Protein AF-A0A167L1F7-F1 (afdb_monomer)

Radius of gyration: 26.05 Å; Cα contacts (8 Å, |Δi|>4): 240; chains: 1; bounding box: 57×52×79 Å

Nearest PDB structures (foldseek):
  1qgk-assembly1_A  TM=3.448E-01  e=6.359E-01  Homo sapiens
  6y4k-assembly1_B  TM=2.747E-01  e=1.560E+00  Homo sapiens
  3edu-assembly1_A  TM=1.801E-01  e=8.257E+00  Homo sapiens

Sequence (314 aa):
MSACDAFVKSFYKQCCNHSENAQEDKSKHIATHHLVEVFENRIKPKFLQETHHLLNPRAKGRYADPEKDSEVSINQAWKNDEDGYNSVDIIEWAVDSGTESSVKEIFSKVIPVILLIADDYDVLFKCLKYLSDDRDLGLLEVTYPCLIDLIVKTKKPESKERIILLEKVLTHGVLLGNRHAGHKPAFLLVLLQPVSTLYKKIGLVGTRYLKEVLSIICHGLSVLPHANGDNNHCVPKLIIWCSIPKYNGMILRALAEAWLVYKDLQGEETKAICNLLQKDYQILDAICHDLLKMPFYNLTTAYINWYLPVIYKQ

InterPro domains:
  IPR018870 Tti2 family [PF10521] (26-127)
  IPR018870 Tti2 family [PTHR32226] (139-288)

Organism: Phycomyces blakesleeanus (strain ATCC 8743b / DSM 1359 / FGSC 10004 / NBRC 33097 / NRRL 1555) (NCBI:txid763407)

Foldseek 3Di:
DALLVQVLVVVCVVPPPDDPPPPDDSLLVCLEPPLVVCLVPPQVVLVVVCPDCVNVPVSPDPDDDPVVVVVSLVPRQQPDQDRSHGVVSSVVSSVVSHDPVSCVVCVVVCVVVVVVVLVVVVVVLVVLLPPADPVCLVVLLVPLVVQLVCLVVVDDQPDPVSLVSLVCCLVSRQLSSCVPRVVPLSSLLSSLQCVLVSCVRNPPVCVVCCVSNLVSLLVNLQPNLPPPDPSLPRRLVPLVPPLDLVCLLSNLVSLVNNLVSLVVDDDPVSVVSNVSSVVSNVVSCVSCVVVCPDPVCVVVCVVCVVCVVVVPPD

Structure (mmCIF, N/CA/C/O backbone):
data_AF-A0A167L1F7-F1
#
_entry.id   AF-A0A167L1F7-F1
#
loop_
_atom_site.group_PDB
_atom_site.id
_atom_site.type_symbol
_atom_site.label_atom_id
_atom_site.label_alt_id
_atom_site.label_comp_id
_atom_site.label_asym_id
_atom_site.label_entity_id
_atom_site.label_seq_id
_atom_site.pdbx_PDB_ins_code
_atom_site.Cartn_x
_atom_site.Cartn_y
_atom_site.Cartn_z
_atom_site.occupancy
_atom_site.B_iso_or_equiv
_atom_site.auth_seq_id
_atom_site.auth_comp_id
_atom_site.auth_asym_id
_atom_site.auth_atom_id
_atom_site.pdbx_PDB_model_num
ATOM 1 N N . MET A 1 1 ? 3.679 -10.785 29.330 1.00 64.19 1 MET A N 1
ATOM 2 C CA . MET A 1 1 ? 2.205 -10.716 29.379 1.00 64.19 1 MET A CA 1
ATOM 3 C C . MET A 1 1 ? 1.801 -9.931 28.151 1.00 64.19 1 MET A C 1
ATOM 5 O O . MET A 1 1 ? 2.399 -8.880 27.952 1.00 64.19 1 MET A O 1
ATOM 9 N N . SER A 1 2 ? 0.958 -10.481 27.277 1.00 89.50 2 SER A N 1
ATOM 10 C CA . SER A 1 2 ? 0.544 -9.754 26.068 1.00 89.50 2 SER A CA 1
ATOM 11 C C . SER A 1 2 ? -0.329 -8.548 26.452 1.00 89.50 2 SER A C 1
ATOM 13 O O . SER A 1 2 ? -0.928 -8.558 27.531 1.00 89.50 2 SER A O 1
ATOM 15 N N . ALA A 1 3 ? -0.403 -7.517 25.603 1.00 88.81 3 ALA A N 1
ATOM 16 C CA . ALA A 1 3 ? -1.312 -6.382 25.814 1.00 88.81 3 ALA A CA 1
ATOM 17 C C . ALA A 1 3 ? -2.769 -6.866 25.977 1.00 88.81 3 ALA A C 1
ATOM 19 O O . ALA A 1 3 ? -3.487 -6.444 26.886 1.00 88.81 3 ALA A O 1
ATOM 20 N N . CYS A 1 4 ? -3.157 -7.876 25.192 1.00 91.44 4 CYS A N 1
ATOM 21 C CA . CYS A 1 4 ? -4.454 -8.544 25.281 1.00 91.44 4 CYS A CA 1
ATOM 22 C C . CYS A 1 4 ? -4.705 -9.171 26.665 1.00 91.44 4 CYS A C 1
ATOM 24 O O . CYS A 1 4 ? -5.787 -9.006 27.226 1.00 91.44 4 CYS A O 1
ATOM 26 N N . ASP A 1 5 ? -3.708 -9.831 27.270 1.00 93.44 5 ASP A N 1
ATOM 27 C CA . ASP A 1 5 ? -3.846 -10.416 28.615 1.00 93.44 5 ASP A CA 1
ATOM 28 C C . ASP A 1 5 ? -4.088 -9.347 29.690 1.00 93.44 5 ASP A C 1
ATOM 30 O O . ASP A 1 5 ? -4.827 -9.585 30.651 1.00 93.44 5 ASP A O 1
ATOM 34 N N . ALA A 1 6 ? -3.435 -8.185 29.560 1.00 94.38 6 ALA A N 1
ATOM 35 C CA . ALA A 1 6 ? -3.602 -7.063 30.480 1.00 94.38 6 ALA A CA 1
ATOM 36 C C . ALA A 1 6 ? -5.033 -6.513 30.404 1.00 94.38 6 ALA A C 1
ATOM 38 O O . ALA A 1 6 ? -5.700 -6.382 31.438 1.00 94.38 6 ALA A O 1
ATOM 39 N N . PHE A 1 7 ? -5.533 -6.302 29.182 1.00 95.56 7 PHE A N 1
ATOM 40 C CA . PHE A 1 7 ? -6.909 -5.887 28.929 1.00 95.56 7 PHE A CA 1
ATOM 41 C C . PHE A 1 7 ? -7.925 -6.890 29.491 1.00 95.56 7 PHE A C 1
ATOM 43 O O . PHE A 1 7 ? -8.770 -6.511 30.305 1.00 95.56 7 PHE A O 1
ATOM 50 N N . VAL A 1 8 ? -7.819 -8.173 29.119 1.00 95.56 8 VAL A N 1
ATOM 51 C CA . VAL A 1 8 ? -8.757 -9.231 29.536 1.00 95.56 8 VAL A CA 1
ATOM 52 C C . VAL A 1 8 ? -8.842 -9.312 31.059 1.00 95.56 8 VAL A C 1
ATOM 54 O O . VAL A 1 8 ? -9.938 -9.353 31.615 1.00 95.56 8 VAL A O 1
ATOM 57 N N . LYS A 1 9 ? -7.702 -9.274 31.764 1.00 93.69 9 LYS A N 1
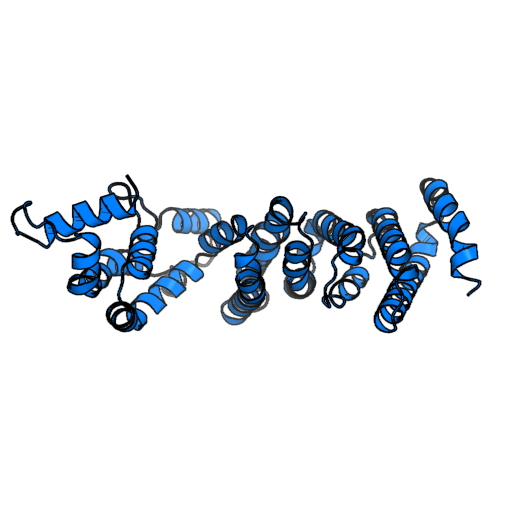ATOM 58 C CA . LYS A 1 9 ? -7.678 -9.291 33.237 1.00 93.69 9 LYS A CA 1
ATOM 59 C C . LYS A 1 9 ? -8.346 -8.059 33.845 1.00 93.69 9 LYS A C 1
ATOM 61 O O . LYS A 1 9 ? -9.103 -8.202 34.806 1.00 93.69 9 LYS A O 1
ATOM 66 N N . SER A 1 10 ? -8.057 -6.873 33.307 1.00 94.44 10 SER A N 1
ATOM 67 C CA . SER A 1 10 ? -8.604 -5.606 33.801 1.00 94.44 10 SER A CA 1
ATOM 68 C C . SER A 1 10 ? -10.119 -5.531 33.597 1.00 94.44 10 SER A C 1
ATOM 70 O O . SER A 1 10 ? -10.857 -5.267 34.546 1.00 94.44 10 SER A O 1
ATOM 72 N N . PHE A 1 11 ? -10.596 -5.850 32.391 1.00 94.94 11 PHE A N 1
ATOM 73 C CA . PHE A 1 11 ? -12.015 -5.803 32.044 1.00 94.94 11 PHE A CA 1
ATOM 74 C C . PHE A 1 11 ? -12.826 -6.870 32.789 1.00 94.94 11 PHE A C 1
ATOM 76 O O . PHE A 1 11 ? -13.872 -6.560 33.357 1.00 94.94 11 PHE A O 1
ATOM 83 N N . TYR A 1 12 ? -12.315 -8.106 32.881 1.00 94.19 12 TYR A N 1
ATOM 84 C CA . TYR A 1 12 ? -12.992 -9.180 33.618 1.00 94.19 12 TYR A CA 1
ATOM 85 C C . TYR A 1 12 ? -13.253 -8.789 35.077 1.00 94.19 12 TYR A C 1
ATOM 87 O O . TYR A 1 12 ? -14.352 -8.991 35.583 1.00 94.19 12 TYR A O 1
ATOM 95 N N . LYS A 1 13 ? -12.265 -8.172 35.742 1.00 93.06 13 LYS A N 1
ATOM 96 C CA . LYS A 1 13 ? -12.386 -7.715 37.136 1.00 93.06 13 LYS A CA 1
ATOM 97 C C . LYS A 1 13 ? -13.463 -6.638 37.323 1.00 93.06 13 LYS A C 1
ATOM 99 O O . LYS A 1 13 ? -13.996 -6.509 38.419 1.00 93.06 13 LYS A O 1
ATOM 104 N N . GLN A 1 14 ? -13.753 -5.850 36.287 1.00 93.12 14 GLN A N 1
ATOM 105 C CA . GLN A 1 14 ? -14.744 -4.772 36.338 1.00 93.12 14 GLN A CA 1
ATOM 106 C C . GLN A 1 14 ? -16.167 -5.276 36.077 1.00 93.12 14 GLN A C 1
ATOM 108 O O . GLN A 1 14 ? -17.096 -4.825 36.741 1.00 93.12 14 GLN A O 1
ATOM 113 N N . CYS A 1 15 ? -16.339 -6.203 35.131 1.00 91.81 15 CYS A N 1
ATOM 114 C CA . CYS A 1 15 ? -17.665 -6.633 34.678 1.00 91.81 15 CYS A CA 1
ATOM 115 C C . CYS A 1 15 ? -18.170 -7.907 35.373 1.00 91.81 15 CYS A C 1
ATOM 117 O O . CYS A 1 15 ? -19.376 -8.087 35.521 1.00 91.81 15 CYS A O 1
ATOM 119 N N . CYS A 1 16 ? -17.272 -8.793 35.816 1.00 90.81 16 CYS A N 1
ATOM 120 C CA . CYS A 1 16 ? -17.628 -10.086 36.394 1.00 90.81 16 CYS A CA 1
ATOM 121 C C . CYS A 1 16 ? -17.277 -10.131 37.888 1.00 90.81 16 CYS A C 1
ATOM 123 O O . CYS A 1 16 ? -16.128 -10.350 38.262 1.00 90.81 16 CYS A O 1
ATOM 125 N N . ASN A 1 17 ? -18.285 -10.016 38.760 1.00 83.31 17 ASN A N 1
ATOM 126 C CA . ASN A 1 17 ? -18.132 -10.171 40.219 1.00 83.31 17 ASN A CA 1
ATOM 127 C C . ASN A 1 17 ? -17.949 -11.638 40.672 1.00 83.31 17 ASN A C 1
ATOM 129 O O . ASN A 1 17 ? -18.027 -11.940 41.864 1.00 83.31 17 ASN A O 1
ATOM 133 N N . HIS A 1 18 ? -17.777 -12.576 39.739 1.00 72.69 18 HIS A N 1
ATOM 134 C CA . HIS A 1 18 ? -17.678 -13.997 40.054 1.00 72.69 18 HIS A CA 1
ATOM 135 C C . HIS A 1 18 ? -16.333 -14.335 40.708 1.00 72.69 18 HIS A C 1
ATOM 137 O O . HIS A 1 18 ? -15.298 -13.768 40.356 1.00 72.69 18 HIS A O 1
ATOM 143 N N . SER A 1 19 ? -16.363 -15.255 41.683 1.00 59.81 19 SER A N 1
ATOM 144 C CA . SER A 1 19 ? -15.172 -15.660 42.434 1.00 59.81 19 SER A CA 1
ATOM 145 C C . SER A 1 19 ? -14.093 -16.178 41.480 1.00 59.81 19 SER A C 1
ATOM 147 O O . SER A 1 19 ? -14.395 -16.826 40.478 1.00 59.81 19 SER A O 1
ATOM 149 N N . GLU A 1 20 ? -12.826 -15.893 41.786 1.00 64.44 20 GLU A N 1
ATOM 150 C CA . GLU A 1 20 ? -11.656 -16.175 40.935 1.00 64.44 20 GLU A CA 1
ATOM 151 C C . GLU A 1 20 ? -11.461 -17.663 40.557 1.00 64.44 20 GLU A C 1
ATOM 153 O O . GLU A 1 20 ? -10.543 -17.986 39.809 1.00 64.44 20 GLU A O 1
ATOM 158 N N . ASN A 1 21 ? -12.336 -18.558 41.027 1.00 61.16 21 ASN A N 1
ATOM 159 C CA . ASN A 1 21 ? -12.276 -20.007 40.851 1.00 61.16 21 ASN A CA 1
ATOM 160 C C . ASN A 1 21 ? -12.957 -20.542 39.581 1.00 61.16 21 ASN A C 1
ATOM 162 O O . ASN A 1 21 ? -12.986 -21.758 39.389 1.00 61.16 21 ASN A O 1
ATOM 166 N N . ALA A 1 22 ? -13.509 -19.695 38.709 1.00 59.78 22 ALA A N 1
ATOM 167 C CA . ALA A 1 22 ? -13.992 -20.175 37.418 1.00 59.78 22 ALA A CA 1
ATOM 168 C C . ALA A 1 22 ? -12.793 -20.567 36.537 1.00 59.78 22 ALA A C 1
ATOM 170 O O . ALA A 1 22 ? -12.044 -19.714 36.068 1.00 59.78 22 ALA A O 1
ATOM 171 N N . GLN A 1 23 ? -12.636 -21.870 36.295 1.00 66.75 23 GLN A N 1
ATOM 172 C CA . GLN A 1 23 ? -11.652 -22.467 35.378 1.00 66.75 23 GLN A CA 1
ATOM 173 C C . GLN A 1 23 ? -11.937 -22.141 33.894 1.00 66.75 23 GLN A C 1
ATOM 175 O O . GLN A 1 23 ? -11.308 -22.686 32.990 1.00 66.75 23 GLN A O 1
ATOM 180 N N . GLU A 1 24 ? -12.910 -21.270 33.639 1.00 76.44 24 GLU A N 1
ATOM 181 C CA . GLU A 1 24 ? -13.324 -20.859 32.311 1.00 76.44 24 GLU A CA 1
ATOM 182 C C . GLU A 1 24 ? -12.342 -19.831 31.734 1.00 76.44 24 GLU A C 1
ATOM 184 O O . GLU A 1 24 ? -11.808 -18.969 32.438 1.00 76.44 24 GLU A O 1
ATOM 189 N N . ASP A 1 25 ? -12.082 -19.939 30.434 1.00 92.12 25 ASP A N 1
ATOM 190 C CA . ASP A 1 25 ? -11.220 -19.007 29.717 1.00 92.12 25 ASP A CA 1
ATOM 191 C C . ASP A 1 25 ? -11.855 -17.607 29.718 1.00 92.12 25 ASP A C 1
ATOM 193 O O . ASP A 1 25 ? -12.816 -17.332 28.993 1.00 92.12 25 ASP A O 1
ATOM 197 N N . LYS A 1 26 ? -11.298 -16.715 30.548 1.00 93.62 26 LYS A N 1
ATOM 198 C CA . LYS A 1 26 ? -11.747 -15.325 30.709 1.00 93.62 26 LYS A CA 1
ATOM 199 C C . LYS A 1 26 ? -11.830 -14.592 29.372 1.00 93.62 26 LYS A C 1
ATOM 201 O O . LYS A 1 26 ? -12.760 -13.816 29.175 1.00 93.62 26 LYS A O 1
ATOM 206 N N . SER A 1 27 ? -10.892 -14.847 28.457 1.00 94.38 27 SER A N 1
ATOM 207 C CA . SER A 1 27 ? -10.881 -14.222 27.132 1.00 94.38 27 SER A CA 1
ATOM 208 C C . SER A 1 27 ? -12.134 -14.615 26.353 1.00 94.38 27 SER A C 1
ATOM 210 O O . SER A 1 27 ? -12.906 -13.762 25.910 1.00 94.38 27 SER A O 1
ATOM 212 N N . LYS A 1 28 ? -12.400 -15.922 26.285 1.00 93.50 28 LYS A N 1
ATOM 213 C CA . LYS A 1 28 ? -13.557 -16.479 25.582 1.00 93.50 28 LYS A CA 1
ATOM 214 C C . LYS A 1 28 ? -14.885 -16.026 26.191 1.00 93.50 28 LYS A C 1
ATOM 216 O O . LYS A 1 28 ? -15.823 -15.727 25.452 1.00 93.50 28 LYS A O 1
ATOM 221 N N . HIS A 1 29 ? -14.958 -15.932 27.520 1.00 93.56 29 HIS A N 1
ATOM 222 C CA . HIS A 1 29 ? -16.135 -15.421 28.220 1.00 93.56 29 HIS A CA 1
ATOM 223 C C . HIS A 1 29 ? -16.451 -13.973 27.813 1.00 93.56 29 HIS A C 1
ATOM 225 O O . HIS A 1 29 ? -17.568 -13.688 27.376 1.00 93.56 29 HIS A O 1
ATOM 231 N N . ILE A 1 30 ? -15.464 -13.068 27.875 1.00 94.88 30 ILE A N 1
ATOM 232 C CA . ILE A 1 30 ? -15.656 -11.661 27.480 1.00 94.88 30 ILE A CA 1
ATOM 233 C C . ILE A 1 30 ? -16.022 -11.572 25.993 1.00 94.88 30 ILE A C 1
ATOM 235 O O . ILE A 1 30 ? -16.966 -10.866 25.640 1.00 94.88 30 ILE A O 1
ATOM 239 N N . ALA A 1 31 ? -15.332 -12.315 25.123 1.00 94.31 31 ALA A N 1
ATOM 240 C CA . ALA A 1 31 ? -15.586 -12.298 23.683 1.00 94.31 31 ALA A CA 1
ATOM 241 C C . ALA A 1 31 ? -16.993 -12.801 23.308 1.00 94.31 31 ALA A C 1
ATOM 243 O O . ALA A 1 31 ? -17.563 -12.367 22.307 1.00 94.31 31 ALA A O 1
ATOM 244 N N . THR A 1 32 ? -17.575 -13.687 24.121 1.00 93.06 32 THR A N 1
ATOM 245 C CA . THR A 1 32 ? -18.913 -14.241 23.877 1.00 93.06 32 THR A CA 1
ATOM 246 C C . THR A 1 32 ? -20.015 -13.359 24.462 1.00 93.06 32 THR A C 1
ATOM 248 O O . THR A 1 32 ? -21.024 -13.131 23.800 1.00 93.06 32 THR A O 1
ATOM 251 N N . HIS A 1 33 ? -19.833 -12.851 25.685 1.00 94.19 33 HIS A N 1
ATOM 252 C CA . HIS A 1 33 ? -20.915 -12.216 26.449 1.00 94.19 33 HIS A CA 1
ATOM 253 C C . HIS A 1 33 ? -20.805 -10.696 26.576 1.00 94.19 33 HIS A C 1
ATOM 255 O O . HIS A 1 33 ? -21.817 -10.034 26.783 1.00 94.19 33 HIS A O 1
ATOM 261 N N . HIS A 1 34 ? -19.606 -10.131 26.427 1.00 95.31 34 HIS A N 1
ATOM 262 C CA . HIS A 1 34 ? -19.344 -8.717 26.709 1.00 95.31 34 HIS A CA 1
ATOM 263 C C . HIS A 1 34 ? -18.764 -7.947 25.521 1.00 95.31 34 HIS A C 1
ATOM 265 O O . HIS A 1 34 ? -18.445 -6.770 25.654 1.00 95.31 34 HIS A O 1
ATOM 271 N N . LEU A 1 35 ? -18.643 -8.559 24.341 1.00 94.25 35 LEU A N 1
ATOM 272 C CA . LEU A 1 35 ? -17.980 -7.927 23.199 1.00 94.25 35 LEU A CA 1
ATOM 273 C C . LEU A 1 35 ? -18.634 -6.600 22.783 1.00 94.25 35 LEU A C 1
ATOM 275 O O . LEU A 1 35 ? -17.946 -5.610 22.541 1.00 94.25 35 LEU A O 1
ATOM 279 N N . VAL A 1 36 ? -19.968 -6.547 22.765 1.00 93.50 36 VAL A N 1
ATOM 280 C CA . VAL A 1 36 ? -20.716 -5.314 22.467 1.00 93.50 36 VAL A CA 1
ATOM 281 C C . VAL A 1 36 ? -20.436 -4.232 23.515 1.00 93.50 36 VAL A C 1
ATOM 283 O O . VAL A 1 36 ? -20.238 -3.070 23.162 1.00 93.50 36 VAL A O 1
ATOM 286 N N . GLU A 1 37 ? -20.376 -4.612 24.792 1.00 95.31 37 GLU A N 1
ATOM 287 C CA . GLU A 1 37 ? -20.095 -3.709 25.910 1.00 95.31 37 GLU A CA 1
ATOM 288 C C . GLU A 1 37 ? -18.667 -3.153 25.837 1.00 95.31 37 GLU A C 1
ATOM 290 O O . GLU A 1 37 ? -18.467 -1.949 25.992 1.00 95.31 37 GLU A O 1
ATOM 295 N N . VAL A 1 38 ? -17.681 -4.000 25.519 1.00 95.00 38 VAL A N 1
ATOM 296 C CA . VAL A 1 38 ? -16.293 -3.583 25.272 1.00 95.00 38 VAL A CA 1
ATOM 297 C C . VAL A 1 38 ? -16.249 -2.510 24.183 1.00 95.00 38 VAL A C 1
ATOM 299 O O . VAL A 1 38 ? -15.631 -1.457 24.367 1.00 95.00 38 VAL A O 1
ATOM 302 N N . PHE A 1 39 ? -16.947 -2.728 23.065 1.00 92.56 39 PHE A N 1
ATOM 303 C CA . PHE A 1 39 ? -16.964 -1.765 21.967 1.00 92.56 39 PHE A CA 1
ATOM 304 C C . PHE A 1 39 ? -17.648 -0.448 22.334 1.00 92.56 39 PHE A C 1
ATOM 306 O O . PHE A 1 39 ? -17.094 0.616 22.065 1.00 92.56 39 PHE A O 1
ATOM 313 N N . GLU A 1 40 ? -18.829 -0.493 22.947 1.00 92.38 40 GLU A N 1
ATOM 314 C CA . GLU A 1 40 ? -19.599 0.712 23.274 1.00 92.38 40 GLU A CA 1
ATOM 315 C C . GLU A 1 40 ? -18.979 1.523 24.418 1.00 92.38 40 GLU A C 1
ATOM 317 O O . GLU A 1 40 ? -18.985 2.752 24.356 1.00 92.38 40 GLU A O 1
ATOM 322 N N . ASN A 1 41 ? -18.400 0.860 25.424 1.00 94.06 41 ASN A N 1
ATOM 323 C CA . ASN A 1 41 ? -17.943 1.523 26.647 1.00 94.06 41 ASN A CA 1
ATOM 324 C C . ASN A 1 41 ? -16.437 1.808 26.673 1.00 94.06 41 ASN A C 1
ATOM 326 O O . ASN A 1 41 ? -16.009 2.690 27.416 1.00 94.06 41 ASN A O 1
ATOM 330 N N . ARG A 1 42 ? -15.615 1.077 25.905 1.00 93.12 42 ARG A N 1
ATOM 331 C CA . ARG A 1 42 ? -14.145 1.226 25.940 1.00 93.12 42 ARG A CA 1
ATOM 332 C C . ARG A 1 42 ? -13.589 1.784 24.638 1.00 93.12 42 ARG A C 1
ATOM 334 O O . ARG A 1 42 ? -12.823 2.740 24.673 1.00 93.12 42 ARG A O 1
ATOM 341 N N . ILE A 1 43 ? -13.998 1.223 23.501 1.00 91.81 43 ILE A N 1
ATOM 342 C CA . ILE A 1 43 ? -13.462 1.618 22.190 1.00 91.81 43 ILE A CA 1
ATOM 343 C C . ILE A 1 43 ? -14.142 2.903 21.714 1.00 91.81 43 ILE A C 1
ATOM 345 O O . ILE A 1 43 ? -13.504 3.945 21.582 1.00 91.81 43 ILE A O 1
ATOM 349 N N . LYS A 1 44 ? -15.458 2.866 21.501 1.00 89.19 44 LYS A N 1
ATOM 350 C CA . LYS A 1 44 ? -16.221 3.954 20.878 1.00 89.19 44 LYS A CA 1
ATOM 351 C C . LYS A 1 44 ? -16.005 5.331 21.528 1.00 89.19 44 LYS A C 1
ATOM 353 O O . LYS A 1 44 ? -15.838 6.283 20.767 1.00 89.19 44 LYS A O 1
ATOM 358 N N . PRO A 1 45 ? -15.943 5.494 22.865 1.00 91.94 45 PRO A N 1
ATOM 359 C CA . PRO A 1 45 ? -15.721 6.807 23.469 1.00 91.94 45 PRO A CA 1
ATOM 360 C C . PRO A 1 45 ? -14.365 7.414 23.091 1.00 91.94 45 PRO A C 1
ATOM 362 O O . PRO A 1 45 ? -14.308 8.608 22.806 1.00 91.94 45 PRO A O 1
ATOM 365 N N . LYS A 1 46 ? -13.304 6.598 23.001 1.00 90.81 46 LYS A N 1
ATOM 366 C CA . LYS A 1 46 ? -11.961 7.049 22.600 1.00 90.81 46 LYS A CA 1
ATOM 367 C C . LYS A 1 46 ? -1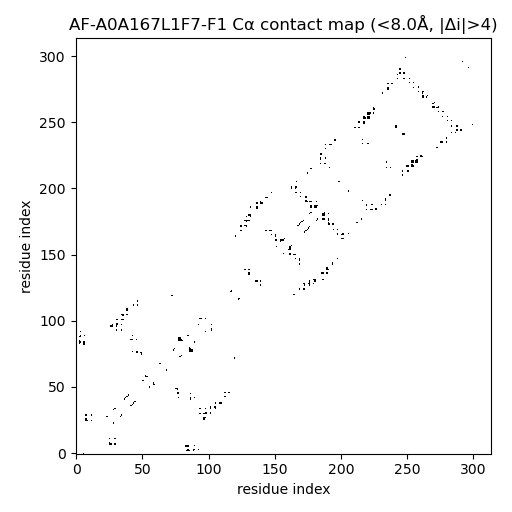1.923 7.520 21.143 1.00 90.81 46 LYS A C 1
ATOM 369 O O . LYS A 1 46 ? -11.223 8.472 20.831 1.00 90.81 46 LYS A O 1
ATOM 374 N N . PHE A 1 47 ? -12.720 6.911 20.263 1.00 86.00 47 PHE A N 1
ATOM 375 C CA . PHE A 1 47 ? -12.847 7.338 18.862 1.00 86.00 47 PHE A CA 1
ATOM 376 C C . PHE A 1 47 ? -13.803 8.530 18.675 1.00 86.00 47 PHE A C 1
ATOM 378 O O . PHE A 1 47 ? -13.600 9.341 17.778 1.00 86.00 47 PHE A O 1
ATOM 385 N N . LEU A 1 48 ? -14.834 8.670 19.518 1.00 83.06 48 LEU A N 1
ATOM 386 C CA . LEU A 1 48 ? -15.779 9.795 19.461 1.00 83.06 48 LEU A CA 1
ATOM 387 C C . LEU A 1 48 ? -15.205 11.097 20.026 1.00 83.06 48 LEU A C 1
ATOM 389 O O . LEU A 1 48 ? -15.537 12.167 19.521 1.00 83.06 48 LEU A O 1
ATOM 393 N N . GLN A 1 49 ? -14.363 11.019 21.061 1.00 79.44 49 GLN A N 1
ATOM 394 C CA . GLN A 1 49 ? -13.622 12.183 21.562 1.00 79.44 49 GLN A CA 1
ATOM 395 C C . GLN A 1 49 ? -12.737 12.780 20.459 1.00 79.44 49 GLN A C 1
ATOM 397 O O . GLN A 1 49 ? -12.630 13.998 20.328 1.00 79.44 49 GLN A O 1
ATOM 402 N N . GLU A 1 50 ? -12.222 11.913 19.591 1.00 69.56 50 GLU A N 1
ATOM 403 C CA . GLU A 1 50 ? -11.429 12.240 18.413 1.00 69.56 50 GLU A CA 1
ATOM 404 C C . GLU A 1 50 ? -12.304 12.512 17.184 1.00 69.56 50 GLU A C 1
ATOM 406 O O . GLU A 1 50 ? -12.014 12.027 16.088 1.00 69.56 50 GLU A O 1
ATOM 411 N N . THR A 1 51 ? -13.391 13.288 17.327 1.00 57.62 51 THR A N 1
ATOM 412 C CA . THR A 1 51 ? -14.076 13.854 16.152 1.00 57.62 51 THR A CA 1
ATOM 413 C C . THR A 1 51 ? -13.036 14.573 15.307 1.00 57.62 51 THR A C 1
ATOM 415 O O . THR A 1 51 ? -12.619 15.684 15.639 1.00 57.62 51 THR A O 1
ATOM 418 N N . HIS A 1 52 ? -12.600 13.901 14.236 1.00 56.31 52 HIS A N 1
ATOM 419 C CA . HIS A 1 52 ? -11.553 14.356 13.340 1.00 56.31 52 HIS A CA 1
ATOM 420 C C . HIS A 1 52 ? -11.792 15.838 13.058 1.00 56.31 52 HIS A C 1
ATOM 422 O O . HIS A 1 52 ? -12.889 16.246 12.677 1.00 56.31 52 HIS A O 1
ATOM 428 N N . HIS A 1 53 ? -10.766 16.662 13.205 1.00 57.16 53 HIS A N 1
ATOM 429 C CA . HIS A 1 53 ? -10.774 18.074 12.809 1.00 57.16 53 HIS A CA 1
ATOM 430 C C . HIS A 1 53 ? -11.219 18.243 11.336 1.00 57.16 53 HIS A C 1
ATOM 432 O O . HIS A 1 53 ? -11.713 19.298 10.944 1.00 57.16 53 HIS A O 1
ATOM 438 N N . LEU A 1 54 ? -11.147 17.170 10.536 1.00 47.72 54 LEU A N 1
ATOM 439 C CA . LEU A 1 54 ? -11.712 17.066 9.188 1.00 47.72 54 LEU A CA 1
ATOM 440 C C . LEU A 1 54 ? -13.256 17.015 9.140 1.00 47.72 54 LEU A C 1
ATOM 442 O O . LEU A 1 54 ? -13.835 17.513 8.175 1.00 47.72 54 LEU A O 1
ATOM 446 N N . LEU A 1 55 ? -13.918 16.463 10.162 1.00 50.19 55 LEU A N 1
ATOM 447 C CA . LEU A 1 55 ? -15.379 16.389 10.312 1.00 50.19 55 LEU A CA 1
ATOM 448 C C . LEU A 1 55 ? -15.976 17.602 11.036 1.00 50.19 55 LEU A C 1
ATOM 450 O O . LEU A 1 55 ? -17.191 17.789 10.997 1.00 50.19 55 LEU A O 1
ATOM 454 N N . ASN A 1 56 ? -15.151 18.445 11.666 1.00 53.69 56 ASN A N 1
ATOM 455 C CA . ASN A 1 56 ? -15.594 19.707 12.250 1.00 53.69 56 ASN A CA 1
ATOM 456 C C . ASN A 1 56 ? -15.312 20.878 11.284 1.00 53.69 56 ASN A C 1
ATOM 458 O O . ASN A 1 56 ? -14.246 21.495 11.351 1.00 53.69 56 ASN A O 1
ATOM 462 N N . PRO A 1 57 ? -16.252 21.246 10.388 1.00 53.44 57 PRO A N 1
ATOM 463 C CA . PRO A 1 57 ? -16.037 22.304 9.399 1.00 53.44 57 PRO A CA 1
ATOM 464 C C . PRO A 1 57 ? -15.745 23.680 10.018 1.00 53.44 57 PRO A C 1
ATOM 466 O O . PRO A 1 57 ? -15.215 24.548 9.326 1.00 53.44 57 PRO A O 1
ATOM 469 N N . ARG A 1 58 ? -16.040 23.888 11.312 1.00 53.28 58 ARG A N 1
ATOM 470 C CA . 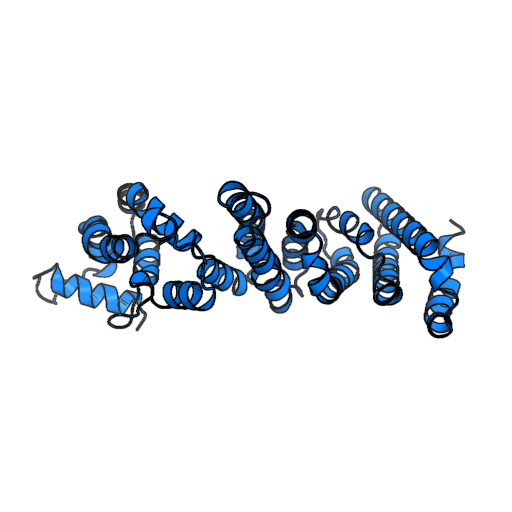ARG A 1 58 ? -15.721 25.128 12.038 1.00 53.28 58 ARG A CA 1
ATOM 471 C C . ARG A 1 58 ? -14.263 25.217 12.499 1.00 53.28 58 ARG A C 1
ATOM 473 O O . ARG A 1 58 ? -13.806 26.321 12.769 1.00 53.28 58 ARG A O 1
ATOM 480 N N . ALA A 1 59 ? -13.529 24.103 12.553 1.00 53.12 59 ALA A N 1
ATOM 481 C CA . ALA A 1 59 ? -12.126 24.078 12.978 1.00 53.12 59 ALA A CA 1
ATOM 482 C C . ALA A 1 59 ? -11.138 24.497 11.870 1.00 53.12 59 ALA A C 1
ATOM 484 O O . ALA A 1 59 ? -9.959 24.708 12.146 1.00 53.12 59 ALA A O 1
ATOM 485 N N . LYS A 1 60 ? -11.601 24.687 10.624 1.00 50.44 60 LYS A N 1
ATOM 486 C CA . LYS A 1 60 ? -10.780 25.210 9.518 1.00 50.44 60 LYS A CA 1
ATOM 487 C C . LYS A 1 60 ? -10.563 26.721 9.656 1.00 50.44 60 LYS A C 1
ATOM 489 O O . LYS A 1 60 ? -11.101 27.522 8.891 1.00 50.44 60 LYS A O 1
ATOM 494 N N . GLY A 1 61 ? -9.751 27.116 10.636 1.00 53.75 61 GLY A N 1
ATOM 495 C CA . GLY A 1 61 ? -9.058 28.402 10.602 1.00 53.75 61 GLY A CA 1
ATOM 496 C C . GLY A 1 61 ? -8.244 28.515 9.308 1.00 53.75 61 GLY A C 1
ATOM 497 O O . GLY A 1 61 ? -7.781 27.514 8.768 1.00 53.75 61 GLY A O 1
ATOM 498 N N . ARG A 1 62 ? -8.107 29.730 8.763 1.00 51.56 62 ARG A N 1
ATOM 499 C CA . ARG A 1 62 ? -7.656 29.988 7.377 1.00 51.56 62 ARG A CA 1
ATOM 500 C C . ARG A 1 62 ? -6.227 29.532 7.026 1.00 51.56 62 ARG A C 1
ATOM 502 O O . ARG A 1 62 ? -5.841 29.691 5.875 1.00 51.56 62 ARG A O 1
ATOM 509 N N . TYR A 1 63 ? -5.476 28.943 7.952 1.00 49.66 63 TYR A N 1
ATOM 510 C CA . TYR A 1 63 ? -4.174 28.333 7.696 1.00 49.66 63 TYR A CA 1
ATOM 511 C C . TYR A 1 63 ? -4.039 27.063 8.541 1.00 49.66 63 TYR A C 1
ATOM 513 O O . TYR A 1 63 ? -4.050 27.139 9.766 1.00 49.66 63 TYR A O 1
ATOM 521 N N . ALA A 1 64 ? -3.948 25.908 7.877 1.00 51.66 64 ALA A N 1
ATOM 522 C CA . ALA A 1 64 ? -3.548 24.660 8.516 1.00 51.66 64 ALA A CA 1
ATOM 523 C C . ALA A 1 64 ? -2.057 24.770 8.852 1.00 51.66 64 ALA A C 1
ATOM 525 O O . ALA A 1 64 ? -1.236 24.968 7.951 1.00 51.66 64 ALA A O 1
ATOM 526 N N . ASP A 1 65 ? -1.743 24.727 10.140 1.00 64.75 65 ASP A N 1
ATOM 527 C CA . ASP A 1 65 ? -0.379 24.703 10.647 1.00 64.75 65 ASP A CA 1
ATOM 528 C C . ASP A 1 65 ? 0.097 23.239 10.657 1.00 64.75 65 ASP A C 1
ATOM 530 O O . ASP A 1 65 ? -0.439 22.439 11.429 1.00 64.75 65 ASP A O 1
ATOM 534 N N . PRO A 1 66 ? 1.060 22.858 9.795 1.00 54.72 66 PRO A N 1
ATOM 535 C CA . PRO A 1 66 ? 1.507 21.474 9.673 1.00 54.72 66 PRO A CA 1
ATOM 536 C C . PRO A 1 66 ? 2.053 20.885 10.977 1.00 54.72 66 PRO A C 1
ATOM 538 O O . PRO A 1 66 ? 1.953 19.675 11.169 1.00 54.72 66 PRO A O 1
ATOM 541 N N . GLU A 1 67 ? 2.631 21.709 11.859 1.00 60.94 67 GLU A N 1
ATOM 542 C CA . GLU A 1 67 ? 3.152 21.235 13.146 1.00 60.94 67 GLU A CA 1
ATOM 543 C C . GLU A 1 67 ? 2.005 20.845 14.081 1.00 60.94 67 GLU A C 1
ATOM 545 O O . GLU A 1 67 ? 2.003 19.739 14.626 1.00 60.94 67 GLU A O 1
ATOM 550 N N . LYS A 1 68 ? 0.958 21.672 14.171 1.00 63.97 68 LYS A N 1
ATOM 551 C CA . LYS A 1 68 ? -0.228 21.355 14.982 1.00 63.97 68 LYS A CA 1
ATOM 552 C C . LYS A 1 68 ? -0.992 20.142 14.470 1.00 63.97 68 LYS A C 1
ATOM 554 O O . LYS A 1 68 ? -1.422 19.321 15.274 1.00 63.97 68 LYS A O 1
ATOM 559 N N . ASP A 1 69 ? -1.132 19.992 13.155 1.00 59.44 69 ASP A N 1
ATOM 560 C CA . ASP A 1 69 ? -1.796 18.817 12.580 1.00 59.44 69 ASP A CA 1
ATOM 561 C C . ASP A 1 69 ? -1.026 17.520 12.910 1.00 59.44 69 ASP A C 1
ATOM 563 O O . ASP A 1 69 ? -1.630 16.465 13.120 1.00 59.44 69 ASP A O 1
ATOM 567 N N . SER A 1 70 ? 0.307 17.595 13.018 1.00 58.91 70 SER A N 1
ATOM 568 C CA . SER A 1 70 ? 1.140 16.451 13.402 1.00 58.91 70 SER A CA 1
ATOM 569 C C . SER A 1 70 ? 1.017 16.084 14.887 1.00 58.91 70 SER A C 1
ATOM 571 O O . SER A 1 70 ? 0.901 14.901 15.206 1.00 58.91 70 SER A O 1
ATOM 573 N N . GLU A 1 71 ? 0.946 17.069 15.790 1.00 63.97 71 GLU A N 1
ATOM 574 C CA . GLU A 1 71 ? 0.738 16.830 17.227 1.00 63.97 71 GLU A CA 1
ATOM 575 C C . GLU A 1 71 ? -0.629 16.203 17.520 1.00 63.97 71 GLU A C 1
ATOM 577 O O . GLU A 1 71 ? -0.733 15.301 18.353 1.00 63.97 71 GLU A O 1
ATOM 582 N N . VAL A 1 72 ? -1.674 16.634 16.806 1.00 66.31 72 VAL A N 1
ATOM 583 C CA . VAL A 1 72 ? -3.022 16.072 16.969 1.00 66.31 72 VAL A CA 1
ATOM 584 C C . VAL A 1 72 ? -3.077 14.615 16.502 1.00 66.31 72 VAL A C 1
ATOM 586 O O . VAL A 1 72 ? -3.760 13.810 17.125 1.00 66.31 72 VAL A O 1
ATOM 589 N N . SER A 1 73 ? -2.325 14.237 15.462 1.00 67.81 73 SER A N 1
ATOM 590 C CA . SER A 1 73 ? -2.212 12.827 15.053 1.00 67.81 73 SER A CA 1
ATOM 591 C C . SER A 1 73 ? -1.503 11.969 16.109 1.00 67.81 73 SER A C 1
ATOM 593 O O . SER A 1 73 ? -1.871 10.815 16.323 1.00 67.81 73 SER A O 1
ATOM 595 N N . ILE A 1 74 ? -0.495 12.509 16.799 1.00 70.06 74 ILE A N 1
ATOM 596 C CA . ILE A 1 74 ? 0.303 11.746 17.772 1.00 70.06 74 ILE A CA 1
ATOM 597 C C . ILE A 1 74 ? -0.470 11.500 19.076 1.00 70.06 74 ILE A C 1
ATOM 599 O O . ILE A 1 74 ? -0.360 10.416 19.642 1.00 70.06 74 ILE A O 1
ATOM 603 N N . ASN A 1 75 ? -1.283 12.461 19.521 1.00 80.19 75 ASN A N 1
ATOM 604 C CA . ASN A 1 75 ? -1.911 12.444 20.849 1.00 80.19 75 ASN A CA 1
ATOM 605 C C . ASN A 1 75 ? -3.355 11.918 20.868 1.00 80.19 75 ASN A C 1
ATOM 607 O O . ASN A 1 75 ? -4.125 12.269 21.762 1.00 80.19 75 ASN A O 1
ATOM 611 N N . GLN A 1 76 ? -3.741 11.096 19.891 1.00 82.94 76 GLN A N 1
ATOM 612 C CA . GLN A 1 76 ? -5.106 10.579 19.825 1.00 82.94 76 GLN A CA 1
ATOM 613 C C . GLN A 1 76 ? -5.379 9.597 20.968 1.00 82.94 76 GLN A C 1
ATOM 615 O O . GLN A 1 76 ? -4.641 8.627 21.150 1.00 82.94 76 GLN A O 1
ATOM 620 N N . ALA A 1 77 ? -6.483 9.792 21.692 1.00 88.69 77 ALA A N 1
ATOM 621 C CA . ALA A 1 77 ? -6.823 8.999 22.879 1.00 88.69 77 ALA A CA 1
ATOM 622 C C . ALA A 1 77 ? -6.849 7.479 22.628 1.00 88.69 77 ALA A C 1
ATOM 624 O O . ALA A 1 77 ? -6.539 6.686 23.516 1.00 88.69 77 ALA A O 1
ATOM 625 N N . TRP A 1 78 ? -7.195 7.052 21.410 1.00 89.88 78 TRP A N 1
ATOM 626 C CA . TRP A 1 78 ? -7.241 5.636 21.053 1.00 89.88 78 TRP A CA 1
ATOM 627 C C . TRP A 1 78 ? -5.857 4.978 20.902 1.00 89.88 78 TRP A C 1
ATOM 629 O O . TRP A 1 78 ? -5.775 3.754 21.031 1.00 89.88 78 TRP A O 1
ATOM 639 N N . LYS A 1 79 ? -4.794 5.769 20.683 1.00 88.56 79 LYS A N 1
ATOM 640 C CA . LYS A 1 79 ? -3.387 5.325 20.607 1.00 88.56 79 LYS A CA 1
ATOM 641 C C . LYS A 1 79 ? -2.704 5.250 21.967 1.00 88.56 79 LYS A C 1
ATOM 643 O O . LYS A 1 79 ? -1.674 4.590 22.081 1.00 88.56 79 LYS A O 1
ATOM 648 N N . ASN A 1 80 ? -3.239 5.950 22.964 1.00 91.25 80 ASN A N 1
ATOM 649 C CA . ASN A 1 80 ? -2.630 6.010 24.282 1.00 91.25 80 ASN A CA 1
ATOM 650 C C . ASN A 1 80 ? -2.655 4.628 24.933 1.00 91.25 80 ASN A C 1
ATOM 652 O O . ASN A 1 80 ? -3.698 3.972 24.995 1.00 91.25 80 ASN A O 1
ATOM 656 N N . ASP A 1 81 ? -1.484 4.216 25.406 1.00 89.50 81 ASP A N 1
ATOM 657 C CA . ASP A 1 81 ? -1.313 3.020 26.212 1.00 89.50 81 ASP A CA 1
ATOM 658 C C . ASP A 1 81 ? -1.807 3.322 27.635 1.00 89.50 81 ASP A C 1
ATOM 660 O O . ASP A 1 81 ? -1.204 4.110 28.369 1.00 89.50 81 ASP A O 1
ATOM 664 N N . GLU A 1 82 ? -2.949 2.737 27.989 1.00 87.25 82 GLU A N 1
ATOM 665 C CA . GLU A 1 82 ? -3.523 2.789 29.328 1.00 87.25 82 GLU A CA 1
ATOM 666 C C . GLU A 1 82 ? -3.463 1.378 29.913 1.00 87.25 82 GLU A C 1
ATOM 668 O O . GLU A 1 82 ? -4.114 0.462 29.418 1.00 87.25 82 GLU A O 1
ATOM 673 N N . ASP A 1 83 ? -2.691 1.202 30.986 1.00 90.81 83 ASP A N 1
ATOM 674 C CA . ASP A 1 83 ? -2.519 -0.084 31.676 1.00 90.81 83 ASP A CA 1
ATOM 675 C C . ASP A 1 83 ? -1.852 -1.203 30.838 1.00 90.81 83 ASP A C 1
ATOM 677 O O . ASP A 1 83 ? -2.030 -2.390 31.130 1.00 90.81 83 ASP A O 1
ATOM 681 N N . GLY A 1 84 ? -1.039 -0.856 29.833 1.00 93.00 84 GLY A N 1
ATOM 682 C CA . GLY A 1 84 ? -0.285 -1.807 29.008 1.00 93.00 84 GLY A CA 1
ATOM 683 C C 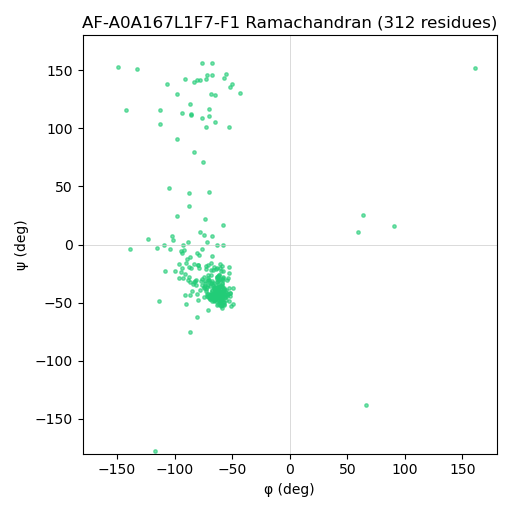. GLY A 1 84 ? -1.027 -2.291 27.758 1.00 93.00 84 GLY A C 1
ATOM 684 O O . GLY A 1 84 ? -0.649 -3.327 27.206 1.00 93.00 84 GLY A O 1
ATOM 685 N N . TYR A 1 85 ? -2.100 -1.604 27.358 1.00 93.69 85 TYR A N 1
ATOM 686 C CA . TYR A 1 85 ? -2.846 -1.841 26.124 1.00 93.69 85 TYR A CA 1
ATOM 687 C C . TYR A 1 85 ? -3.467 -0.539 25.589 1.00 93.69 85 TYR A C 1
ATOM 689 O O . TYR A 1 85 ? -3.797 0.385 26.333 1.00 93.69 85 TYR A O 1
ATOM 697 N N . ASN A 1 86 ? -3.669 -0.469 24.277 1.00 93.38 86 ASN A N 1
ATOM 698 C CA . ASN A 1 86 ? -4.365 0.620 23.590 1.00 93.38 86 ASN A CA 1
ATOM 699 C C . ASN A 1 86 ? -5.643 0.105 22.893 1.00 93.38 86 ASN A C 1
ATOM 701 O O . ASN A 1 86 ? -6.009 -1.064 22.999 1.00 93.38 86 ASN A O 1
ATOM 705 N N . SER A 1 87 ? -6.369 0.977 22.182 1.00 92.12 87 SER A N 1
ATOM 706 C CA . SER A 1 87 ? -7.650 0.582 21.565 1.00 92.12 87 SER A CA 1
ATOM 707 C C . SER A 1 87 ? -7.492 -0.361 20.371 1.00 92.12 87 SER A C 1
ATOM 709 O O . SER A 1 87 ? -8.419 -1.111 20.078 1.00 92.12 87 SER A O 1
ATOM 711 N N . VAL A 1 88 ? -6.348 -0.323 19.683 1.00 89.56 88 VAL A N 1
ATOM 712 C CA . VAL A 1 88 ? -6.038 -1.225 18.564 1.00 89.56 88 VAL A CA 1
ATOM 713 C C . VAL A 1 88 ? -5.835 -2.642 19.087 1.00 89.56 88 VAL A C 1
ATOM 715 O O . VAL A 1 88 ? -6.432 -3.562 18.537 1.00 89.56 88 VAL A O 1
ATOM 718 N N . ASP A 1 89 ? -5.115 -2.797 20.201 1.00 92.06 89 ASP A N 1
ATOM 719 C CA . ASP A 1 89 ? -4.888 -4.103 20.836 1.00 92.06 89 ASP A CA 1
ATOM 720 C C . ASP A 1 89 ? -6.220 -4.769 21.237 1.00 92.06 89 ASP A C 1
ATOM 722 O O . ASP A 1 89 ? -6.406 -5.973 21.073 1.00 92.06 89 ASP A O 1
ATOM 726 N N . ILE A 1 90 ? -7.193 -3.980 21.719 1.00 93.44 90 ILE A N 1
ATOM 727 C CA . ILE A 1 90 ? -8.536 -4.483 22.063 1.00 93.44 90 ILE A CA 1
ATOM 728 C C . ILE A 1 90 ? -9.295 -4.930 20.804 1.00 93.44 90 ILE A C 1
ATOM 730 O O . ILE A 1 90 ? -10.008 -5.931 20.846 1.00 93.44 90 ILE A O 1
ATOM 734 N N . ILE A 1 91 ? -9.172 -4.204 19.687 1.00 90.69 91 ILE A N 1
ATOM 735 C CA . ILE A 1 91 ? -9.832 -4.567 18.422 1.00 90.69 91 ILE A CA 1
ATOM 736 C C . ILE A 1 91 ? -9.222 -5.847 17.846 1.00 90.69 91 ILE A C 1
ATOM 738 O O . ILE A 1 91 ? -9.972 -6.730 17.439 1.00 90.69 91 ILE A O 1
ATOM 742 N N . GLU A 1 92 ? -7.894 -5.961 17.837 1.00 89.31 92 GLU A N 1
ATOM 743 C CA . GLU A 1 92 ? -7.183 -7.172 17.411 1.00 89.31 92 GLU A CA 1
ATOM 744 C C . GLU A 1 92 ? -7.635 -8.377 18.246 1.00 89.31 92 GLU A C 1
ATOM 746 O O . GLU A 1 92 ? -8.151 -9.353 17.701 1.00 89.31 92 GLU A O 1
ATOM 751 N N . TRP A 1 93 ? -7.594 -8.250 19.577 1.00 94.00 93 TRP A N 1
ATOM 752 C CA . TRP A 1 93 ? -8.095 -9.273 20.496 1.00 94.00 93 TRP A CA 1
ATOM 753 C C . TRP A 1 93 ? -9.555 -9.663 20.221 1.00 94.00 93 TRP A C 1
ATOM 755 O O . TRP A 1 93 ? -9.894 -10.849 20.237 1.00 94.00 93 TRP A O 1
ATOM 765 N N . ALA A 1 94 ? -10.424 -8.679 19.980 1.00 91.19 94 ALA A N 1
ATOM 766 C CA . ALA A 1 94 ? -11.842 -8.893 19.716 1.00 91.19 94 ALA A CA 1
ATOM 767 C C . ALA A 1 94 ? -12.089 -9.681 18.424 1.00 91.19 94 ALA A C 1
ATOM 769 O O . ALA A 1 94 ? -13.006 -10.504 18.379 1.00 91.19 94 ALA A O 1
ATOM 770 N N . VAL A 1 95 ? -11.292 -9.426 17.384 1.00 88.75 95 VAL A N 1
ATOM 771 C CA . VAL A 1 95 ? -11.366 -10.146 16.108 1.00 88.75 95 VAL A CA 1
ATOM 772 C C . VAL A 1 95 ? -10.847 -11.574 16.267 1.00 88.75 95 VAL A C 1
ATOM 774 O O . VAL A 1 95 ? -11.497 -12.500 15.788 1.00 88.75 95 VAL A O 1
ATOM 777 N N . ASP A 1 96 ? -9.741 -11.761 16.987 1.00 90.25 96 ASP A N 1
ATOM 778 C CA . ASP A 1 96 ? -9.111 -13.074 17.166 1.00 90.25 96 ASP A CA 1
ATOM 779 C C . ASP A 1 96 ? -9.879 -13.995 18.125 1.00 90.25 96 ASP A C 1
ATOM 781 O O . ASP A 1 96 ? -9.924 -15.211 17.936 1.00 90.25 96 ASP A O 1
ATOM 785 N N . SER A 1 97 ? -10.484 -13.427 19.172 1.00 92.62 97 SER A N 1
ATOM 786 C CA . SER A 1 97 ? -11.172 -14.190 20.226 1.00 92.62 97 SER A CA 1
ATOM 787 C C . SER A 1 97 ? -12.684 -14.300 20.002 1.00 92.62 97 SER A C 1
ATOM 789 O O . SER A 1 97 ? -13.349 -15.116 20.646 1.00 92.62 97 SER A O 1
ATOM 791 N N . GLY A 1 98 ? -13.248 -13.458 19.132 1.00 89.75 98 GLY A N 1
ATOM 792 C CA . GLY A 1 98 ? -14.679 -13.390 18.863 1.00 89.75 98 GLY A CA 1
ATOM 793 C C . GLY A 1 98 ? -15.201 -14.586 18.068 1.00 89.75 98 GLY A C 1
ATOM 794 O O . GLY A 1 98 ? -14.540 -15.121 17.183 1.00 89.75 98 GLY A O 1
ATOM 795 N N . THR A 1 99 ? -16.441 -14.992 18.346 1.00 91.75 99 THR A N 1
ATOM 796 C CA . THR A 1 99 ? -17.164 -15.911 17.451 1.00 91.75 99 THR A CA 1
ATOM 797 C C . THR A 1 99 ? -17.669 -15.164 16.216 1.00 91.75 99 THR A C 1
ATOM 799 O O . THR A 1 99 ? -17.922 -13.961 16.285 1.00 91.75 99 THR A O 1
ATOM 802 N N . GLU A 1 100 ? -17.900 -15.867 15.103 1.00 89.25 100 GLU A N 1
ATOM 803 C CA . GLU A 1 100 ? -18.448 -15.262 13.877 1.00 89.25 100 GLU A CA 1
ATOM 804 C C . GLU A 1 100 ? -19.736 -14.463 14.148 1.00 89.25 100 GLU A C 1
ATOM 806 O O . GLU A 1 100 ? -19.890 -13.343 13.659 1.00 89.25 100 GLU A O 1
ATOM 811 N N . SER A 1 101 ? -20.640 -14.993 14.982 1.00 90.81 101 SER A N 1
ATOM 812 C CA . SER A 1 101 ? -21.879 -14.306 15.366 1.00 90.81 101 SER A CA 1
ATOM 813 C C . SER A 1 101 ? -21.623 -13.017 16.143 1.00 90.81 101 SER A C 1
ATOM 815 O O . SER A 1 101 ? -22.209 -11.986 15.813 1.00 90.81 101 SER A O 1
ATOM 817 N N . SER A 1 102 ? -20.726 -13.057 17.133 1.00 87.88 102 SER A N 1
ATOM 818 C CA . SER A 1 102 ? -20.408 -11.895 17.970 1.00 87.88 102 SER A CA 1
ATOM 819 C C . SER A 1 102 ? -19.714 -10.804 17.152 1.00 87.88 102 SER A C 1
ATOM 821 O O . SER A 1 102 ? -20.073 -9.633 17.256 1.00 87.88 102 SER A O 1
ATOM 823 N N . VAL A 1 103 ? -18.770 -11.183 16.280 1.00 85.12 103 VAL A N 1
ATOM 824 C CA . VAL A 1 103 ? -18.068 -10.252 15.383 1.00 85.12 103 VAL A CA 1
ATOM 825 C C . VAL A 1 103 ? -19.043 -9.610 14.396 1.00 85.12 103 VAL A C 1
ATOM 827 O O . VAL A 1 103 ? -19.000 -8.399 14.178 1.00 85.12 103 VAL A O 1
ATOM 830 N N . LYS A 1 104 ? -19.975 -10.385 13.832 1.00 85.00 104 LYS A N 1
ATOM 831 C CA . LYS A 1 104 ? -20.989 -9.869 12.902 1.00 85.00 104 LYS A CA 1
ATOM 832 C C . LYS A 1 104 ? -21.912 -8.837 13.555 1.00 85.00 104 LYS A C 1
ATOM 834 O O . LYS A 1 104 ? -22.273 -7.858 12.903 1.00 85.00 104 LYS A O 1
ATOM 839 N N . GLU A 1 105 ? -22.266 -9.026 14.825 1.00 90.00 105 GLU A N 1
ATOM 840 C CA . GLU A 1 105 ? -23.100 -8.086 15.583 1.00 90.00 105 GLU A CA 1
ATOM 841 C C . GLU A 1 105 ? -22.406 -6.730 15.779 1.00 90.00 105 GLU A C 1
ATOM 843 O O . GLU A 1 105 ? -23.009 -5.674 15.562 1.00 90.00 105 GLU A O 1
ATOM 848 N N . ILE A 1 106 ? -21.113 -6.743 16.115 1.00 87.00 106 ILE A N 1
ATOM 849 C CA . ILE A 1 106 ? -20.342 -5.508 16.294 1.00 87.00 106 ILE A CA 1
ATOM 850 C C . ILE A 1 106 ? -19.882 -4.893 14.970 1.00 87.00 106 ILE A C 1
ATOM 852 O O . ILE A 1 106 ? -19.560 -3.709 14.955 1.00 87.00 106 ILE A O 1
ATOM 856 N N . PHE A 1 107 ? -19.871 -5.634 13.857 1.00 82.88 107 PHE A N 1
ATOM 857 C CA . PHE A 1 107 ? -19.235 -5.222 12.598 1.00 82.88 107 PHE A CA 1
ATOM 858 C C . PHE A 1 107 ? -19.665 -3.827 12.119 1.00 82.88 107 PHE A C 1
ATOM 860 O O . PHE A 1 107 ? -18.826 -2.995 11.782 1.00 82.88 107 PHE A O 1
ATOM 867 N N . SER A 1 108 ? -20.965 -3.516 12.180 1.00 82.00 108 SER A N 1
ATOM 868 C CA . SER A 1 108 ? -21.491 -2.189 11.811 1.00 82.00 108 SER A CA 1
ATOM 869 C C . SER A 1 108 ? -20.967 -1.043 12.692 1.00 82.00 108 SER A C 1
ATOM 871 O O . SER A 1 108 ? -20.873 0.093 12.230 1.00 82.00 108 SER A O 1
ATOM 873 N N . LYS A 1 109 ? -20.593 -1.340 13.942 1.00 80.50 109 LYS A N 1
ATOM 874 C CA . LYS A 1 109 ? -19.996 -0.410 14.913 1.00 80.50 109 LYS A CA 1
ATOM 875 C C . LYS A 1 109 ? -18.478 -0.324 14.762 1.00 80.50 109 LYS A C 1
ATOM 877 O O . LYS A 1 109 ? -17.912 0.740 14.997 1.00 80.50 109 LYS A O 1
ATOM 882 N N . VAL A 1 110 ? -17.830 -1.420 14.358 1.00 76.50 110 VAL A N 1
ATOM 883 C CA . VAL A 1 110 ? -16.384 -1.453 14.101 1.00 76.50 110 VAL A CA 1
ATOM 884 C C . VAL A 1 110 ? -16.046 -0.735 12.796 1.00 76.50 110 VAL A C 1
ATOM 886 O O . VAL A 1 110 ? -15.016 -0.080 12.737 1.00 76.50 110 VAL A O 1
ATOM 889 N N . ILE A 1 111 ? -16.910 -0.777 11.772 1.00 76.00 111 ILE A N 1
ATOM 890 C CA . ILE A 1 111 ? -16.648 -0.130 10.473 1.00 76.00 111 ILE A CA 1
ATOM 891 C C . ILE A 1 111 ? -16.229 1.344 10.623 1.00 76.00 111 ILE A C 1
ATOM 893 O O . ILE A 1 111 ? -15.164 1.680 10.117 1.00 76.00 111 ILE A O 1
ATOM 897 N N . PRO A 1 112 ? -16.965 2.231 11.323 1.00 75.06 112 PRO A N 1
ATOM 898 C CA . PRO A 1 112 ? -16.530 3.617 11.510 1.00 75.06 112 PRO A CA 1
ATOM 899 C C . PRO A 1 112 ? -15.171 3.748 12.203 1.00 75.06 112 PRO A C 1
ATOM 901 O O . PRO A 1 112 ? -14.391 4.626 11.852 1.00 75.06 112 PRO A O 1
ATOM 904 N N . VAL A 1 113 ? -14.881 2.867 13.164 1.00 77.94 113 VAL A N 1
ATOM 905 C CA . VAL A 1 113 ? -13.609 2.839 13.897 1.00 77.94 113 VAL A CA 1
ATOM 906 C C . VAL A 1 113 ? -12.473 2.385 12.984 1.00 77.94 113 VAL A C 1
ATOM 908 O O . VAL A 1 113 ? -11.456 3.060 12.912 1.00 77.94 113 VAL A O 1
ATOM 911 N N . ILE A 1 114 ? -12.666 1.307 12.220 1.00 74.12 114 ILE A N 1
ATOM 912 C CA . ILE A 1 114 ? -11.718 0.844 11.199 1.00 74.12 114 ILE A CA 1
ATOM 913 C C . ILE A 1 114 ? -11.504 1.924 10.152 1.00 74.12 114 ILE A C 1
ATOM 915 O O . ILE A 1 114 ? -10.371 2.131 9.753 1.00 74.12 114 ILE A O 1
ATOM 919 N N . LEU A 1 115 ? -12.550 2.629 9.720 1.00 69.44 115 LEU A N 1
ATOM 920 C CA . LEU A 1 115 ? -12.415 3.738 8.779 1.00 69.44 115 LEU A CA 1
ATOM 921 C C . LEU A 1 115 ? -11.624 4.900 9.389 1.00 69.44 115 LEU A C 1
ATOM 923 O O . LEU A 1 115 ? -10.813 5.481 8.681 1.00 69.44 115 LEU A O 1
ATOM 927 N N . LEU A 1 116 ? -11.784 5.194 10.685 1.00 76.19 116 LEU A N 1
ATOM 928 C CA . LEU A 1 116 ? -10.979 6.213 11.369 1.00 76.19 116 LEU A CA 1
ATOM 929 C C . LEU A 1 116 ? -9.511 5.793 11.507 1.00 76.19 116 LEU A C 1
ATOM 931 O O . LEU A 1 116 ? -8.614 6.592 11.266 1.00 76.19 116 LEU A O 1
ATOM 935 N N . ILE A 1 117 ? -9.263 4.533 11.873 1.00 73.25 117 ILE A N 1
ATOM 936 C CA . ILE A 1 117 ? -7.911 3.966 11.952 1.00 73.25 117 ILE A CA 1
ATOM 937 C C . ILE A 1 117 ? -7.292 3.892 10.551 1.00 73.25 117 ILE A C 1
ATOM 939 O O . ILE A 1 117 ? -6.110 4.155 10.388 1.00 73.25 117 ILE A O 1
ATOM 943 N N . ALA A 1 118 ? -8.076 3.567 9.524 1.00 66.19 118 ALA A N 1
ATOM 944 C CA . ALA A 1 118 ? -7.623 3.528 8.136 1.00 66.19 118 ALA A CA 1
ATOM 945 C C . ALA A 1 118 ? -7.362 4.932 7.574 1.00 66.19 118 ALA A C 1
ATOM 947 O O . ALA A 1 118 ? -6.478 5.096 6.733 1.00 66.19 118 ALA A O 1
ATOM 948 N N . ASP A 1 119 ? -8.094 5.942 8.052 1.00 67.62 119 ASP A N 1
ATOM 949 C CA . ASP A 1 119 ? -7.787 7.352 7.812 1.00 67.62 119 ASP A CA 1
ATOM 950 C C . ASP A 1 119 ? -6.480 7.776 8.504 1.00 67.62 119 ASP A C 1
ATOM 952 O O . ASP A 1 119 ? -5.829 8.724 8.051 1.00 67.62 119 ASP A O 1
ATOM 956 N N . ASP A 1 120 ? -6.041 7.049 9.536 1.00 77.06 120 ASP A N 1
ATOM 957 C CA . ASP A 1 120 ? -4.682 7.125 10.060 1.00 77.06 120 ASP A CA 1
ATOM 958 C C . ASP A 1 120 ? -3.720 6.239 9.256 1.00 77.06 120 ASP A C 1
ATOM 960 O O . ASP A 1 120 ? -3.294 5.140 9.631 1.00 77.06 120 ASP A O 1
ATOM 964 N N . TYR A 1 121 ? -3.322 6.796 8.118 1.00 74.38 121 TYR A N 1
ATOM 965 C CA . TYR A 1 121 ? -2.356 6.193 7.216 1.00 74.38 121 TYR A CA 1
ATOM 966 C C . TYR A 1 121 ? -1.037 5.790 7.903 1.00 74.38 121 TYR A C 1
ATOM 968 O O . TYR A 1 121 ? -0.366 4.888 7.405 1.00 74.38 121 TYR A O 1
ATOM 976 N N . ASP A 1 122 ? -0.645 6.398 9.031 1.00 75.06 122 ASP A N 1
ATOM 977 C CA . ASP A 1 122 ? 0.619 6.065 9.697 1.00 75.06 122 ASP A CA 1
ATOM 978 C C . ASP A 1 122 ? 0.584 4.677 10.353 1.00 75.06 122 ASP A C 1
ATOM 980 O O . ASP A 1 122 ? 1.591 3.961 10.317 1.00 75.06 122 ASP A O 1
ATOM 984 N N . VAL A 1 123 ? -0.564 4.250 10.892 1.00 74.88 123 VAL A N 1
ATOM 985 C CA . VAL A 1 123 ? -0.743 2.874 11.390 1.00 74.88 123 VAL A CA 1
ATOM 986 C C . VAL A 1 123 ? -0.693 1.890 10.230 1.00 74.88 123 VAL A C 1
ATOM 988 O O . VAL A 1 123 ? 0.048 0.908 10.279 1.00 74.88 123 VAL A O 1
ATOM 991 N N . LEU A 1 124 ? -1.396 2.196 9.140 1.00 78.06 124 LEU A N 1
ATOM 992 C CA . LEU A 1 124 ? -1.419 1.334 7.966 1.00 78.06 124 LEU A CA 1
ATOM 993 C C . LEU A 1 124 ? -0.021 1.169 7.346 1.00 78.06 124 LEU A C 1
ATOM 995 O O . LEU A 1 124 ? 0.376 0.054 7.008 1.00 78.06 124 LEU A O 1
ATOM 999 N N . PHE A 1 125 ? 0.776 2.239 7.260 1.00 79.06 125 PHE A N 1
ATOM 1000 C CA . PHE A 1 125 ? 2.157 2.144 6.779 1.00 79.06 125 PHE A CA 1
ATOM 1001 C C . PHE A 1 125 ? 3.071 1.361 7.722 1.00 79.06 125 PHE A C 1
ATOM 1003 O O . PHE A 1 125 ? 3.964 0.658 7.245 1.00 79.06 125 PHE A O 1
ATOM 1010 N N . LYS A 1 126 ? 2.848 1.428 9.042 1.00 78.12 126 LYS A N 1
ATOM 1011 C CA . LYS A 1 126 ? 3.556 0.553 9.988 1.00 78.12 126 LYS A CA 1
ATOM 1012 C C . LYS A 1 126 ? 3.222 -0.911 9.725 1.00 78.12 126 LYS A C 1
ATOM 1014 O O . LYS A 1 126 ? 4.151 -1.704 9.661 1.00 78.12 126 LYS A O 1
ATOM 1019 N N . CYS A 1 127 ? 1.956 -1.267 9.511 1.00 76.62 127 CYS A N 1
ATOM 1020 C CA . CYS A 1 127 ? 1.573 -2.644 9.191 1.00 76.62 127 CYS A CA 1
ATOM 1021 C C . CYS A 1 127 ? 2.214 -3.114 7.878 1.00 76.62 127 CYS A C 1
ATOM 1023 O O . CYS A 1 127 ? 2.870 -4.152 7.857 1.00 76.62 127 CYS A O 1
ATOM 1025 N N . LEU A 1 128 ? 2.124 -2.308 6.812 1.00 79.69 128 LEU A N 1
ATOM 1026 C CA . LEU A 1 128 ? 2.714 -2.626 5.506 1.00 79.69 128 LEU A CA 1
ATOM 1027 C C . LEU A 1 128 ? 4.229 -2.863 5.562 1.00 79.69 128 LEU A C 1
ATOM 1029 O O . LEU A 1 128 ? 4.753 -3.657 4.786 1.00 79.69 128 LEU A O 1
ATOM 1033 N N . LYS A 1 129 ? 4.937 -2.204 6.485 1.00 75.50 129 LYS A N 1
ATOM 1034 C CA . LYS A 1 129 ? 6.382 -2.380 6.674 1.00 75.50 129 LYS A CA 1
ATOM 1035 C C . LYS A 1 129 ? 6.761 -3.810 7.080 1.00 75.50 129 LYS A C 1
ATOM 1037 O O . LYS A 1 129 ? 7.850 -4.256 6.726 1.00 75.50 129 LYS A O 1
ATOM 1042 N N . TYR A 1 130 ? 5.915 -4.490 7.855 1.00 75.56 130 TYR A N 1
ATOM 1043 C CA . TYR A 1 130 ? 6.234 -5.794 8.448 1.00 75.56 130 TYR A CA 1
ATOM 1044 C C . TYR A 1 130 ? 5.748 -6.987 7.617 1.00 75.56 130 TYR A C 1
ATOM 1046 O O . TYR A 1 130 ? 6.110 -8.121 7.929 1.00 75.56 130 TYR A O 1
ATOM 1054 N N . LEU A 1 131 ? 5.002 -6.738 6.537 1.00 80.88 131 LEU A N 1
ATOM 1055 C CA . LEU A 1 131 ? 4.547 -7.779 5.620 1.00 80.88 131 LEU A CA 1
ATOM 1056 C C . LEU A 1 131 ? 5.730 -8.283 4.787 1.00 80.88 131 LEU A C 1
ATOM 1058 O O . LEU A 1 131 ? 6.190 -7.627 3.851 1.00 80.88 131 LEU A O 1
ATOM 1062 N N . SER A 1 132 ? 6.265 -9.433 5.183 1.00 84.06 132 SER A N 1
ATOM 1063 C CA . SER A 1 132 ? 7.450 -10.050 4.571 1.00 84.06 132 SER A CA 1
ATOM 1064 C C . SER A 1 132 ? 7.319 -11.562 4.405 1.00 84.06 132 SER A C 1
ATOM 1066 O O . SER A 1 132 ? 8.207 -12.187 3.815 1.00 84.06 132 SER A O 1
ATOM 1068 N N . ASP A 1 133 ? 6.223 -12.153 4.884 1.00 89.31 133 ASP A N 1
ATOM 1069 C CA . ASP A 1 133 ? 5.920 -13.571 4.732 1.00 89.31 133 ASP A CA 1
ATOM 1070 C C . ASP A 1 133 ? 5.097 -13.794 3.455 1.00 89.31 133 ASP A C 1
ATOM 1072 O O . ASP A 1 133 ? 4.247 -12.985 3.100 1.00 89.31 133 ASP A O 1
ATOM 1076 N N . ASP A 1 134 ? 5.335 -14.886 2.735 1.00 88.50 134 ASP A N 1
ATOM 1077 C CA . ASP A 1 134 ? 4.742 -15.133 1.416 1.00 88.50 134 ASP A CA 1
ATOM 1078 C C . ASP A 1 134 ? 3.201 -15.197 1.479 1.00 88.50 134 ASP A C 1
ATOM 1080 O O . ASP A 1 134 ? 2.516 -14.836 0.522 1.00 88.50 134 ASP A O 1
ATOM 1084 N N . ARG A 1 135 ? 2.644 -15.558 2.644 1.00 88.38 135 ARG A N 1
ATOM 1085 C CA . ARG A 1 135 ? 1.204 -15.467 2.956 1.00 88.38 135 ARG A CA 1
ATOM 1086 C C . ARG A 1 135 ? 0.627 -14.046 2.861 1.00 88.38 135 ARG A C 1
ATOM 1088 O O . ARG A 1 135 ? -0.576 -13.899 2.661 1.00 88.38 135 ARG A O 1
ATOM 1095 N N . ASP A 1 136 ? 1.462 -13.017 2.981 1.00 88.38 136 ASP A N 1
ATOM 1096 C CA . ASP A 1 136 ? 1.062 -11.609 2.960 1.00 88.38 136 ASP A CA 1
ATOM 1097 C C . ASP A 1 136 ? 0.982 -11.038 1.533 1.00 88.38 136 ASP A C 1
ATOM 1099 O O . ASP A 1 136 ? 0.463 -9.937 1.336 1.00 88.38 136 ASP A O 1
ATOM 1103 N N . LEU A 1 137 ? 1.473 -11.763 0.518 1.00 89.81 137 LEU A N 1
ATOM 1104 C CA . LEU A 1 137 ? 1.527 -11.279 -0.867 1.00 89.81 137 LEU A CA 1
ATOM 1105 C C . LEU A 1 137 ? 0.146 -10.891 -1.401 1.00 89.81 137 LEU A C 1
ATOM 1107 O O . LEU A 1 137 ? -0.031 -9.775 -1.888 1.00 89.81 137 LEU A O 1
ATOM 1111 N N . GLY A 1 138 ? -0.846 -11.772 -1.243 1.00 88.94 138 GLY A N 1
ATOM 1112 C CA . GLY A 1 138 ? -2.211 -11.497 -1.700 1.00 88.94 138 GLY A CA 1
ATOM 1113 C C . GLY A 1 138 ? -2.840 -10.299 -0.983 1.00 88.94 138 GLY A C 1
ATOM 1114 O O . GLY A 1 138 ? -3.606 -9.541 -1.578 1.00 88.94 138 GLY A O 1
ATOM 1115 N N . LEU A 1 139 ? -2.468 -10.065 0.281 1.00 87.88 139 LEU A N 1
ATOM 1116 C CA . LEU A 1 139 ? -2.899 -8.879 1.015 1.00 87.88 139 LEU A CA 1
ATOM 1117 C C . LEU A 1 139 ? -2.277 -7.612 0.418 1.00 87.88 139 LEU A C 1
ATOM 1119 O O . LEU A 1 139 ? -2.993 -6.637 0.188 1.00 87.88 139 LEU A O 1
ATOM 1123 N N . LEU A 1 140 ? -0.974 -7.612 0.126 1.00 90.81 140 LEU A N 1
ATOM 1124 C CA . LEU A 1 140 ? -0.287 -6.469 -0.484 1.00 90.81 140 LEU A CA 1
ATOM 1125 C C . LEU A 1 140 ? -0.851 -6.114 -1.869 1.00 90.81 140 LEU A C 1
ATOM 1127 O O . LEU A 1 140 ? -1.064 -4.930 -2.151 1.00 90.81 140 LEU A O 1
ATOM 1131 N N . GLU A 1 141 ? -1.141 -7.122 -2.697 1.00 90.19 141 GLU A N 1
ATOM 1132 C CA . GLU A 1 141 ? -1.710 -6.955 -4.045 1.00 90.19 141 GLU A CA 1
ATOM 1133 C C . GLU A 1 141 ? -3.037 -6.195 -4.031 1.00 90.19 141 GLU A C 1
ATOM 1135 O O . GLU A 1 141 ? -3.277 -5.339 -4.882 1.00 90.19 141 GLU A O 1
ATOM 1140 N N . VAL A 1 142 ? -3.888 -6.461 -3.038 1.00 89.44 142 VAL A N 1
ATOM 1141 C CA . VAL A 1 142 ? -5.174 -5.769 -2.876 1.00 89.44 142 VAL A CA 1
ATOM 1142 C C . VAL A 1 142 ? -5.002 -4.437 -2.139 1.00 89.44 142 VAL A C 1
ATOM 1144 O O . VAL A 1 142 ? -5.696 -3.461 -2.442 1.00 89.44 142 VAL A O 1
ATOM 1147 N N . THR A 1 143 ? -4.059 -4.359 -1.197 1.00 89.12 143 THR A N 1
ATOM 1148 C CA . THR A 1 143 ? -3.914 -3.199 -0.310 1.00 89.12 143 THR A CA 1
ATOM 1149 C C . THR A 1 143 ? -3.433 -1.956 -1.049 1.00 89.12 143 THR A C 1
ATOM 1151 O O . THR A 1 143 ? -4.031 -0.895 -0.880 1.00 89.12 143 THR A O 1
ATOM 1154 N N . TYR A 1 144 ? -2.403 -2.041 -1.898 1.00 93.25 144 TYR A N 1
ATOM 1155 C CA . TYR A 1 144 ? -1.885 -0.843 -2.577 1.00 93.25 144 TYR A CA 1
ATOM 1156 C C . TYR A 1 144 ? -2.897 -0.182 -3.529 1.00 93.25 144 TYR A C 1
ATOM 1158 O O . TYR A 1 144 ? -3.078 1.037 -3.430 1.00 93.25 144 TYR A O 1
ATOM 1166 N N . PRO A 1 145 ? -3.586 -0.914 -4.430 1.00 92.88 145 PRO A N 1
ATOM 1167 C CA . PRO A 1 145 ? -4.632 -0.329 -5.264 1.00 92.88 145 PRO A CA 1
ATOM 1168 C C . PRO A 1 145 ? -5.770 0.266 -4.433 1.00 92.88 145 PRO A C 1
ATOM 1170 O O . PRO A 1 145 ? -6.191 1.388 -4.717 1.00 92.88 145 PRO A O 1
ATOM 1173 N N . CYS A 1 146 ? -6.216 -0.443 -3.388 1.00 90.62 146 CYS A N 1
ATOM 1174 C CA . CYS A 1 146 ? -7.266 0.024 -2.484 1.00 90.62 146 CYS A CA 1
ATOM 1175 C C . CYS A 1 146 ? -6.872 1.342 -1.804 1.00 90.62 146 CYS A C 1
ATOM 1177 O O . CYS A 1 146 ? -7.625 2.311 -1.848 1.00 90.62 146 CYS A O 1
ATOM 1179 N N . LEU A 1 147 ? -5.658 1.419 -1.258 1.00 89.50 147 LEU A N 1
ATOM 1180 C CA . LEU A 1 147 ? -5.164 2.598 -0.554 1.00 89.50 147 LEU A CA 1
ATOM 1181 C C . LEU A 1 147 ? -5.035 3.811 -1.484 1.00 89.50 147 LEU A C 1
ATOM 1183 O O . LEU A 1 147 ? -5.442 4.921 -1.140 1.00 89.50 147 LEU A O 1
ATOM 1187 N N . ILE A 1 148 ? -4.508 3.604 -2.693 1.00 94.19 148 ILE A N 1
ATOM 1188 C CA . ILE A 1 148 ? -4.408 4.657 -3.708 1.00 94.19 148 ILE A CA 1
ATOM 1189 C C . ILE A 1 148 ? -5.803 5.147 -4.117 1.00 94.19 148 ILE A C 1
ATOM 1191 O O . ILE A 1 148 ? -6.007 6.356 -4.258 1.00 94.19 148 ILE A O 1
ATOM 1195 N N . ASP A 1 149 ? -6.752 4.236 -4.331 1.00 92.12 149 ASP A N 1
ATOM 1196 C CA . ASP A 1 149 ? -8.126 4.571 -4.712 1.00 92.12 149 ASP A CA 1
ATOM 1197 C C . ASP A 1 149 ? -8.860 5.314 -3.588 1.00 92.12 149 ASP A C 1
ATOM 1199 O O . ASP A 1 149 ? -9.484 6.348 -3.839 1.00 92.12 149 ASP A O 1
ATOM 1203 N N . LEU A 1 150 ? -8.691 4.871 -2.339 1.00 86.88 150 LEU A N 1
ATOM 1204 C CA . LEU A 1 150 ? -9.223 5.531 -1.151 1.00 86.88 150 LEU A CA 1
ATOM 1205 C C . LEU A 1 150 ? -8.721 6.975 -1.056 1.00 86.88 150 LEU A C 1
ATOM 1207 O O . LEU A 1 150 ? -9.535 7.893 -0.971 1.00 86.88 150 LEU A O 1
ATOM 1211 N N . ILE A 1 151 ? -7.408 7.211 -1.159 1.00 89.69 151 ILE A N 1
ATOM 1212 C CA . ILE A 1 151 ? -6.828 8.567 -1.135 1.00 89.69 151 ILE A CA 1
ATOM 1213 C C . ILE A 1 151 ? -7.404 9.432 -2.266 1.00 89.69 151 ILE A C 1
ATOM 1215 O O . ILE A 1 151 ? -7.737 10.602 -2.071 1.00 89.69 151 ILE A O 1
ATOM 1219 N N . VAL A 1 152 ? -7.534 8.869 -3.469 1.00 93.25 152 VAL A N 1
ATOM 1220 C CA . VAL A 1 152 ? -8.039 9.584 -4.651 1.00 93.25 152 VAL A CA 1
ATOM 1221 C C . VAL A 1 152 ? -9.507 9.978 -4.504 1.00 93.25 152 VAL A C 1
ATOM 1223 O O . VAL A 1 152 ? -9.872 11.060 -4.967 1.00 93.25 152 VAL A O 1
ATOM 1226 N N . LYS A 1 153 ? -10.325 9.118 -3.890 1.00 87.62 153 LYS A N 1
ATOM 1227 C CA . LYS A 1 153 ? -11.764 9.330 -3.688 1.00 87.62 153 LYS A CA 1
ATOM 1228 C C . LYS A 1 153 ? -12.072 10.219 -2.485 1.00 87.62 153 LYS A C 1
ATOM 1230 O O . LYS A 1 153 ? -13.023 10.992 -2.538 1.00 87.62 153 LYS A O 1
ATOM 1235 N N . THR A 1 154 ? -11.282 10.126 -1.417 1.00 83.62 154 THR A N 1
ATOM 1236 C CA . THR A 1 154 ? -11.530 10.846 -0.155 1.00 83.62 154 THR A CA 1
ATOM 1237 C C . THR A 1 154 ? -10.919 12.242 -0.126 1.00 83.62 154 THR A C 1
ATOM 1239 O O . THR A 1 154 ? -11.436 13.127 0.556 1.00 83.62 154 THR A O 1
ATOM 1242 N N . LYS A 1 155 ? -9.827 12.481 -0.864 1.00 87.44 155 LYS A N 1
ATOM 1243 C CA . LYS A 1 155 ? -9.117 13.765 -0.848 1.00 87.44 155 LYS A CA 1
ATOM 1244 C C . LYS A 1 155 ? -9.364 14.557 -2.128 1.00 87.44 155 LYS A C 1
ATOM 1246 O O . LYS A 1 155 ? -9.323 14.025 -3.240 1.00 87.44 155 LYS A O 1
ATOM 1251 N N . LYS A 1 156 ? -9.567 15.871 -1.967 1.00 90.81 156 LYS A N 1
ATOM 1252 C CA . LYS A 1 156 ? -9.793 16.803 -3.084 1.00 90.81 156 LYS A CA 1
ATOM 1253 C C . LYS A 1 156 ? -8.684 16.648 -4.147 1.00 90.81 156 LYS A C 1
ATOM 1255 O O . LYS A 1 156 ? -7.510 16.572 -3.775 1.00 90.81 156 LYS A O 1
ATOM 1260 N N . PRO A 1 157 ? -9.021 16.614 -5.452 1.00 95.25 157 PRO A N 1
ATOM 1261 C CA . PRO A 1 157 ? -8.024 16.607 -6.520 1.00 95.25 157 PRO A CA 1
ATOM 1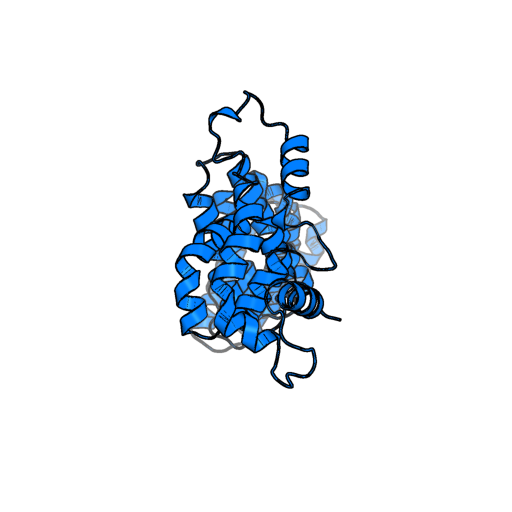262 C C . PRO A 1 157 ? -6.993 17.726 -6.344 1.00 95.25 157 PRO A C 1
ATOM 1264 O O . PRO A 1 157 ? -7.353 18.837 -5.956 1.00 95.25 157 PRO A O 1
ATOM 1267 N N . GLU A 1 158 ? -5.722 17.396 -6.593 1.00 91.81 158 GLU A N 1
ATOM 1268 C CA . GLU A 1 158 ? -4.568 18.314 -6.520 1.00 91.81 158 GLU A CA 1
ATOM 1269 C C . GLU A 1 158 ? -4.330 18.973 -5.150 1.00 91.81 158 GLU A C 1
ATOM 1271 O O . GLU A 1 158 ? -3.501 19.875 -5.022 1.00 91.81 158 GLU A O 1
ATOM 1276 N N . SER A 1 159 ? -5.014 18.529 -4.089 1.00 93.19 159 SER A N 1
ATOM 1277 C CA . SER A 1 159 ? -4.747 19.056 -2.755 1.00 93.19 159 SER A CA 1
ATOM 1278 C C . SER A 1 159 ? -3.361 18.634 -2.263 1.00 93.19 159 SER A C 1
ATOM 1280 O O . SER A 1 159 ? -2.894 17.520 -2.516 1.00 93.19 159 SER A O 1
ATOM 1282 N N . LYS A 1 160 ? -2.716 19.518 -1.492 1.00 90.50 160 LYS A N 1
ATOM 1283 C CA . LYS A 1 160 ? -1.435 19.225 -0.832 1.00 90.50 160 LYS A CA 1
ATOM 1284 C C . LYS A 1 160 ? -1.526 17.954 0.021 1.00 90.50 160 LYS A C 1
ATOM 1286 O O . LYS A 1 160 ? -0.637 17.117 -0.041 1.00 90.50 160 LYS A O 1
ATOM 1291 N N . GLU A 1 161 ? -2.626 17.788 0.754 1.00 87.50 161 GLU A N 1
ATOM 1292 C CA . GLU A 1 161 ? -2.904 16.606 1.579 1.00 87.50 161 GLU A CA 1
ATOM 1293 C C . GLU A 1 161 ? -2.933 15.314 0.749 1.00 87.50 161 GLU A C 1
ATOM 1295 O O . GLU A 1 161 ? -2.282 14.336 1.106 1.00 87.50 161 GLU A O 1
ATOM 1300 N N . ARG A 1 162 ? -3.620 15.317 -0.403 1.00 91.62 162 ARG A N 1
ATOM 1301 C CA . ARG A 1 162 ? -3.667 14.162 -1.310 1.00 91.62 162 ARG A CA 1
ATOM 1302 C C . ARG A 1 162 ? -2.275 13.782 -1.808 1.00 91.62 162 ARG A C 1
ATOM 1304 O O . ARG A 1 162 ? -1.947 12.599 -1.843 1.00 91.62 162 ARG A O 1
ATOM 1311 N N . ILE A 1 163 ? -1.471 14.772 -2.200 1.00 94.06 163 ILE A N 1
ATOM 1312 C CA . ILE A 1 163 ? -0.101 14.548 -2.681 1.00 94.06 163 ILE A CA 1
ATOM 1313 C C . ILE A 1 163 ? 0.765 13.964 -1.561 1.00 94.06 163 ILE A C 1
ATOM 1315 O O . ILE A 1 163 ? 1.431 12.962 -1.800 1.00 94.06 163 ILE A O 1
ATOM 1319 N N . ILE A 1 164 ? 0.696 14.524 -0.347 1.00 91.69 164 ILE A N 1
ATOM 1320 C CA . ILE A 1 164 ? 1.431 14.026 0.828 1.00 91.69 164 ILE A CA 1
ATOM 1321 C C . ILE A 1 164 ? 1.074 12.566 1.121 1.00 91.69 164 ILE A C 1
ATOM 1323 O O . ILE A 1 164 ? 1.960 11.752 1.361 1.00 91.69 164 ILE A O 1
ATOM 1327 N N . LEU A 1 165 ? -0.209 12.201 1.080 1.00 91.44 165 LEU A N 1
ATOM 1328 C CA . LEU A 1 165 ? -0.625 10.824 1.348 1.00 91.44 165 LEU A CA 1
ATOM 1329 C C . LEU A 1 165 ? -0.130 9.852 0.275 1.00 91.44 165 LEU A C 1
ATOM 1331 O O . LEU A 1 165 ? 0.422 8.810 0.612 1.00 91.44 165 LEU A O 1
ATOM 1335 N N . LEU A 1 166 ? -0.247 10.202 -1.009 1.00 94.94 166 LEU A N 1
ATOM 1336 C CA . LEU A 1 166 ? 0.303 9.384 -2.099 1.00 94.94 166 LEU A CA 1
ATOM 1337 C C . LEU A 1 166 ? 1.832 9.253 -2.001 1.00 94.94 166 LEU A C 1
ATOM 1339 O O . LEU A 1 166 ? 2.382 8.179 -2.237 1.00 94.94 166 LEU A O 1
ATOM 1343 N N . GLU A 1 167 ? 2.519 10.328 -1.621 1.00 94.88 167 GLU A N 1
ATOM 1344 C CA . GLU A 1 167 ? 3.956 10.337 -1.351 1.00 94.88 167 GLU A CA 1
ATOM 1345 C C . GLU A 1 167 ? 4.312 9.418 -0.176 1.00 94.88 167 GLU A C 1
ATOM 1347 O O . GLU A 1 167 ? 5.295 8.680 -0.265 1.00 94.88 167 GLU A O 1
ATOM 1352 N N . LYS A 1 168 ? 3.493 9.368 0.884 1.00 93.44 168 LYS A N 1
ATOM 1353 C CA . LYS A 1 168 ? 3.650 8.381 1.960 1.00 93.44 168 LYS A CA 1
ATOM 1354 C C . LYS A 1 168 ? 3.441 6.946 1.460 1.00 93.44 168 LYS A C 1
ATOM 1356 O O . LYS A 1 168 ? 4.250 6.090 1.805 1.00 93.44 168 LYS A O 1
ATOM 1361 N N . VAL A 1 169 ? 2.463 6.679 0.582 1.00 94.06 169 VAL A N 1
ATOM 1362 C CA . VAL A 1 169 ? 2.307 5.342 -0.038 1.00 94.06 169 VAL A CA 1
ATOM 1363 C C . VAL A 1 169 ? 3.568 4.937 -0.793 1.00 94.06 169 VAL A C 1
ATOM 1365 O O . VAL A 1 169 ? 4.046 3.813 -0.639 1.00 94.06 169 VAL A O 1
ATOM 1368 N N . LEU A 1 170 ? 4.144 5.857 -1.568 1.00 94.81 170 LEU A N 1
ATOM 1369 C CA . LEU A 1 170 ? 5.393 5.603 -2.278 1.00 94.81 170 LEU A CA 1
ATOM 1370 C C . LEU A 1 170 ? 6.549 5.353 -1.300 1.00 94.81 170 LEU A C 1
ATOM 1372 O O . LEU A 1 170 ? 7.246 4.353 -1.411 1.00 94.81 170 LEU A O 1
ATOM 1376 N N . THR A 1 171 ? 6.762 6.243 -0.337 1.00 93.81 171 THR A N 1
ATOM 1377 C CA . THR A 1 171 ? 7.961 6.240 0.517 1.00 93.81 171 THR A CA 1
ATOM 1378 C C . THR A 1 171 ? 7.911 5.214 1.648 1.00 93.81 171 THR A C 1
ATOM 1380 O O . THR A 1 171 ? 8.871 4.469 1.837 1.00 93.81 171 THR A O 1
ATOM 1383 N N . HIS A 1 172 ? 6.803 5.152 2.383 1.00 91.50 172 HIS A N 1
ATOM 1384 C CA . HIS A 1 172 ? 6.632 4.303 3.564 1.00 91.50 172 HIS A CA 1
ATOM 1385 C C . HIS A 1 172 ? 5.976 2.962 3.234 1.00 91.50 172 HIS A C 1
ATOM 1387 O O . HIS A 1 172 ? 6.185 1.994 3.956 1.00 91.50 172 HIS A O 1
ATOM 1393 N N . GLY A 1 173 ? 5.222 2.891 2.135 1.00 92.56 173 GLY A N 1
ATOM 1394 C CA . GLY A 1 173 ? 4.705 1.635 1.605 1.00 92.56 173 GLY A CA 1
ATOM 1395 C C . GLY A 1 173 ? 5.717 0.969 0.675 1.00 92.56 173 GLY A C 1
ATOM 1396 O O . GLY A 1 173 ? 6.358 -0.007 1.045 1.00 92.56 173 GLY A O 1
ATOM 1397 N N . VAL A 1 174 ? 5.864 1.500 -0.538 1.00 94.00 174 VAL A N 1
ATOM 1398 C CA . VAL A 1 174 ? 6.592 0.828 -1.627 1.00 94.00 174 VAL A CA 1
ATOM 1399 C C . VAL A 1 174 ? 8.106 0.796 -1.400 1.00 94.00 174 VAL A C 1
ATOM 1401 O O . VAL A 1 174 ? 8.712 -0.273 -1.393 1.00 94.00 174 VAL A O 1
ATOM 1404 N N . LEU A 1 175 ? 8.740 1.957 -1.209 1.00 93.88 175 LEU A N 1
ATOM 1405 C CA . LEU A 1 175 ? 10.199 2.053 -1.097 1.00 93.88 175 LEU A CA 1
ATOM 1406 C C . LEU A 1 175 ? 10.716 1.363 0.165 1.00 93.88 175 LEU A C 1
ATOM 1408 O O . LEU A 1 175 ? 11.726 0.660 0.115 1.00 93.88 175 LEU A O 1
ATOM 1412 N N . LEU A 1 176 ? 10.035 1.563 1.294 1.00 91.31 176 LEU A N 1
ATOM 1413 C CA . LEU A 1 176 ? 10.395 0.918 2.551 1.00 91.31 176 LEU A CA 1
ATOM 1414 C C . LEU A 1 176 ? 10.118 -0.589 2.513 1.00 91.31 176 LEU A C 1
ATOM 1416 O O . LEU A 1 176 ? 11.008 -1.358 2.872 1.00 91.31 176 LEU A O 1
ATOM 1420 N N . GLY A 1 177 ? 8.955 -1.015 2.006 1.00 92.12 177 GLY A N 1
ATOM 1421 C CA . GLY A 1 177 ? 8.642 -2.430 1.794 1.00 92.12 177 GLY A CA 1
ATOM 1422 C C . GLY A 1 177 ? 9.695 -3.116 0.923 1.00 92.12 177 GLY A C 1
ATOM 1423 O O . GLY A 1 177 ? 10.183 -4.189 1.266 1.00 92.12 177 GLY A O 1
ATOM 1424 N N . ASN A 1 178 ? 10.173 -2.443 -0.128 1.00 92.88 178 ASN A N 1
ATOM 1425 C CA . ASN A 1 178 ? 11.240 -2.974 -0.972 1.00 92.88 178 ASN A CA 1
ATOM 1426 C C . ASN A 1 178 ? 12.573 -3.144 -0.233 1.00 92.88 178 ASN A C 1
ATOM 1428 O O . ASN A 1 178 ? 13.290 -4.111 -0.474 1.00 92.88 178 ASN A O 1
ATOM 1432 N N . ARG A 1 179 ? 12.931 -2.236 0.681 1.00 92.81 179 ARG A N 1
ATOM 1433 C CA . ARG A 1 179 ? 14.155 -2.397 1.489 1.00 92.81 179 ARG A CA 1
ATOM 1434 C C . ARG A 1 179 ? 14.097 -3.634 2.386 1.00 92.81 179 ARG A C 1
ATOM 1436 O O . ARG A 1 179 ? 15.144 -4.201 2.676 1.00 92.81 179 ARG A O 1
ATOM 1443 N N . HIS A 1 180 ? 12.904 -4.032 2.820 1.00 90.50 180 HIS A N 1
ATOM 1444 C CA . HIS A 1 180 ? 12.709 -5.172 3.711 1.00 90.50 180 HIS A CA 1
ATOM 1445 C C . HIS A 1 180 ? 12.511 -6.489 2.948 1.00 90.50 180 HIS A C 1
ATOM 1447 O O . HIS A 1 180 ? 13.229 -7.453 3.202 1.00 90.50 180 HIS A O 1
ATOM 1453 N N . ALA A 1 181 ? 11.591 -6.525 1.983 1.00 92.62 181 ALA A N 1
ATOM 1454 C CA . ALA A 1 181 ? 11.171 -7.744 1.289 1.00 92.62 181 ALA A CA 1
ATOM 1455 C C . ALA A 1 181 ? 11.520 -7.772 -0.211 1.00 92.62 181 ALA A C 1
ATOM 1457 O O . ALA A 1 181 ? 11.305 -8.783 -0.870 1.00 92.62 181 ALA A O 1
ATOM 1458 N N . GLY A 1 182 ? 12.104 -6.707 -0.770 1.00 90.44 182 GLY A N 1
ATOM 1459 C CA . GLY A 1 182 ? 12.363 -6.585 -2.214 1.00 90.44 182 GLY A CA 1
ATOM 1460 C C . GLY A 1 182 ? 13.413 -7.545 -2.781 1.00 90.44 182 GLY A C 1
ATOM 1461 O O . GLY A 1 182 ? 13.531 -7.665 -3.993 1.00 90.44 182 GLY A O 1
ATOM 1462 N N . HIS A 1 183 ? 14.150 -8.258 -1.926 1.00 92.31 183 HIS A N 1
ATOM 1463 C CA . HIS A 1 183 ? 15.038 -9.345 -2.349 1.00 92.31 183 HIS A CA 1
ATOM 1464 C C . HIS A 1 183 ? 14.261 -10.605 -2.774 1.00 92.31 183 HIS A C 1
ATOM 1466 O O . HIS A 1 183 ? 14.814 -11.461 -3.463 1.00 92.31 183 HIS A O 1
ATOM 1472 N N . LYS A 1 184 ? 12.987 -10.731 -2.374 1.00 92.69 184 LYS A N 1
ATOM 1473 C CA . LYS A 1 184 ? 12.086 -11.794 -2.822 1.00 92.69 184 LYS A CA 1
ATOM 1474 C C . LYS A 1 184 ? 11.407 -11.360 -4.130 1.00 92.69 184 LYS A C 1
ATOM 1476 O O . LYS A 1 184 ? 10.682 -10.361 -4.118 1.00 92.69 184 LYS A O 1
ATOM 1481 N N . PRO A 1 185 ? 11.556 -12.105 -5.242 1.00 91.38 185 PRO A N 1
ATOM 1482 C CA . PRO A 1 185 ? 11.009 -11.690 -6.537 1.00 91.38 185 PRO A CA 1
ATOM 1483 C C . PRO A 1 185 ? 9.493 -11.440 -6.527 1.00 91.38 185 PRO A C 1
ATOM 1485 O O . PRO A 1 185 ? 9.026 -10.477 -7.130 1.00 91.38 185 PRO A O 1
ATOM 1488 N N . ALA A 1 186 ? 8.728 -12.262 -5.800 1.00 91.19 186 ALA A N 1
ATOM 1489 C CA . ALA A 1 186 ? 7.278 -12.103 -5.691 1.00 91.19 186 ALA A CA 1
ATOM 1490 C C . ALA A 1 186 ? 6.887 -10.767 -5.033 1.00 91.19 186 ALA A C 1
ATOM 1492 O O . ALA A 1 186 ? 6.060 -10.033 -5.566 1.00 91.19 186 ALA A O 1
ATOM 1493 N N . PHE A 1 187 ? 7.544 -10.391 -3.933 1.00 93.00 187 PHE A N 1
ATOM 1494 C CA . PHE A 1 187 ? 7.313 -9.102 -3.275 1.00 93.00 187 PHE A CA 1
ATOM 1495 C C . PHE A 1 187 ? 7.723 -7.931 -4.158 1.00 93.00 187 PHE A C 1
ATOM 1497 O O . PHE A 1 187 ? 7.004 -6.939 -4.242 1.00 93.00 187 PHE A O 1
ATOM 1504 N N . LEU A 1 188 ? 8.864 -8.047 -4.836 1.00 92.50 188 LEU A N 1
ATOM 1505 C CA . LEU A 1 188 ? 9.358 -7.015 -5.739 1.00 92.50 188 LEU A CA 1
ATOM 1506 C C . LEU A 1 188 ? 8.341 -6.686 -6.840 1.00 92.50 188 LEU A C 1
ATOM 1508 O O . LEU A 1 188 ? 8.109 -5.512 -7.123 1.00 92.50 188 LEU A O 1
ATOM 1512 N N . LEU A 1 189 ? 7.682 -7.700 -7.412 1.00 90.56 189 LEU A N 1
ATOM 1513 C CA . LEU A 1 189 ? 6.602 -7.508 -8.385 1.00 90.56 189 LEU A CA 1
ATOM 1514 C C . LEU A 1 189 ? 5.438 -6.715 -7.796 1.00 90.56 189 LEU A C 1
ATOM 1516 O O . LEU A 1 189 ? 5.043 -5.697 -8.365 1.00 90.56 189 LEU A O 1
ATOM 1520 N N . VAL A 1 190 ? 4.921 -7.156 -6.648 1.00 92.31 190 VAL A N 1
ATOM 1521 C CA . VAL A 1 190 ? 3.775 -6.521 -5.983 1.00 92.31 190 VAL A CA 1
ATOM 1522 C C . VAL A 1 190 ? 4.091 -5.072 -5.602 1.00 92.31 190 VAL A C 1
ATOM 1524 O O . VAL A 1 190 ? 3.272 -4.178 -5.802 1.00 92.31 190 VAL A O 1
ATOM 1527 N N . LEU A 1 191 ? 5.306 -4.804 -5.123 1.00 93.31 191 LEU A N 1
ATOM 1528 C CA . LEU A 1 191 ? 5.758 -3.464 -4.748 1.00 93.31 191 LEU A CA 1
ATOM 1529 C C . LEU A 1 191 ? 5.960 -2.543 -5.961 1.00 93.31 191 LEU A C 1
ATOM 1531 O O . LEU A 1 191 ? 5.732 -1.337 -5.861 1.00 93.31 191 LEU A O 1
ATOM 1535 N N . LEU A 1 192 ? 6.356 -3.080 -7.118 1.00 92.44 192 LEU A N 1
ATOM 1536 C CA . LEU A 1 192 ? 6.539 -2.296 -8.344 1.00 92.44 192 LEU A CA 1
ATOM 1537 C C . LEU A 1 192 ? 5.217 -1.924 -9.031 1.00 92.44 192 LEU A C 1
ATOM 1539 O O . LEU A 1 192 ? 5.137 -0.855 -9.645 1.00 92.44 192 LEU A O 1
ATOM 1543 N N . GLN A 1 193 ? 4.169 -2.742 -8.896 1.00 91.81 193 GLN A N 1
ATOM 1544 C CA . GLN A 1 193 ? 2.844 -2.492 -9.487 1.00 91.81 193 GLN A CA 1
ATOM 1545 C C . GLN A 1 193 ? 2.282 -1.076 -9.229 1.00 91.81 193 GLN A C 1
ATOM 1547 O O . GLN A 1 193 ? 1.900 -0.397 -10.193 1.00 91.81 193 GLN A O 1
ATOM 1552 N N . PRO A 1 194 ? 2.229 -0.561 -7.984 1.00 93.75 194 PRO A N 1
ATOM 1553 C CA . PRO A 1 194 ? 1.660 0.758 -7.715 1.00 93.75 194 PRO A CA 1
ATOM 1554 C C . PRO A 1 194 ? 2.512 1.930 -8.222 1.00 93.75 194 PRO A C 1
ATOM 1556 O O . PRO A 1 194 ? 1.976 3.032 -8.365 1.00 93.75 194 PRO A O 1
ATOM 1559 N N . VAL A 1 195 ? 3.804 1.737 -8.522 1.00 93.25 195 VAL A N 1
ATOM 1560 C CA . VAL A 1 195 ? 4.750 2.834 -8.813 1.00 93.25 195 VAL A CA 1
ATOM 1561 C C . VAL A 1 195 ? 4.272 3.700 -9.978 1.00 93.25 195 VAL A C 1
ATOM 1563 O O . VAL A 1 195 ? 4.193 4.919 -9.835 1.00 93.25 195 VAL A O 1
ATOM 1566 N N . SER A 1 196 ? 3.880 3.103 -11.109 1.00 90.88 196 SER A N 1
ATOM 1567 C CA . SER A 1 196 ? 3.425 3.872 -12.283 1.00 90.88 196 SER A CA 1
ATOM 1568 C C . SER A 1 196 ? 2.190 4.724 -11.966 1.00 90.88 196 SER A C 1
ATOM 1570 O O . SER A 1 196 ? 2.102 5.894 -12.349 1.00 90.88 196 SER A O 1
ATOM 1572 N N . THR A 1 197 ? 1.241 4.157 -11.221 1.00 93.62 197 THR A N 1
ATOM 1573 C CA . THR A 1 197 ? 0.010 4.843 -10.817 1.00 93.62 197 THR A CA 1
ATOM 1574 C C . THR A 1 197 ? 0.296 5.972 -9.830 1.00 93.62 197 THR A C 1
ATOM 1576 O O . THR A 1 197 ? -0.265 7.060 -9.973 1.00 93.62 197 THR A O 1
ATOM 1579 N N . LEU A 1 198 ? 1.185 5.745 -8.861 1.00 94.88 198 LEU A N 1
ATOM 1580 C CA . LEU A 1 198 ? 1.616 6.755 -7.896 1.00 94.88 198 LEU A CA 1
ATOM 1581 C C . LEU A 1 198 ? 2.277 7.932 -8.606 1.00 94.88 198 LEU A C 1
ATOM 1583 O O . LEU A 1 198 ? 1.865 9.068 -8.410 1.00 94.88 198 LEU A O 1
ATOM 1587 N N . TYR A 1 199 ? 3.221 7.672 -9.505 1.00 93.12 199 TYR A N 1
ATOM 1588 C CA . TYR A 1 199 ? 3.919 8.709 -10.262 1.00 93.12 199 TYR A CA 1
ATOM 1589 C C . TYR A 1 199 ? 2.975 9.553 -11.128 1.00 93.12 199 TYR A C 1
ATOM 1591 O O . TYR A 1 199 ? 3.059 10.782 -11.111 1.00 93.12 199 TYR A O 1
ATOM 1599 N N . LYS A 1 200 ? 1.996 8.925 -11.797 1.00 93.06 200 LYS A N 1
ATOM 1600 C CA . LYS A 1 200 ? 0.927 9.638 -12.524 1.00 93.06 200 LYS A CA 1
ATOM 1601 C C . LYS A 1 200 ? 0.104 10.560 -11.626 1.00 93.06 200 LYS A C 1
ATOM 1603 O O . LYS A 1 200 ? -0.329 11.613 -12.080 1.00 93.06 200 LYS A O 1
ATOM 1608 N N . LYS A 1 201 ? -0.143 10.164 -10.374 1.00 94.62 201 LYS A N 1
ATOM 1609 C CA . LYS A 1 201 ? -0.986 10.920 -9.433 1.00 94.62 201 LYS A CA 1
ATOM 1610 C C . LYS A 1 201 ? -0.208 11.964 -8.620 1.00 94.62 201 LYS A C 1
ATOM 1612 O O . LYS A 1 201 ? -0.796 12.976 -8.257 1.00 94.62 201 LYS A O 1
ATOM 1617 N N . ILE A 1 202 ? 1.070 11.722 -8.330 1.00 94.50 202 ILE A N 1
ATOM 1618 C CA . ILE A 1 202 ? 1.966 12.623 -7.583 1.00 94.50 202 ILE A CA 1
ATOM 1619 C C . ILE A 1 202 ? 2.545 13.708 -8.510 1.00 94.50 202 ILE A C 1
ATOM 1621 O O . ILE A 1 202 ? 2.800 14.831 -8.074 1.00 94.50 202 ILE A O 1
ATOM 1625 N N . GLY A 1 203 ? 2.750 13.398 -9.795 1.00 92.88 203 GLY A N 1
ATOM 1626 C CA . GLY A 1 203 ? 3.284 14.337 -10.780 1.00 92.88 203 GLY A CA 1
ATOM 1627 C C . GLY A 1 203 ? 4.739 14.726 -10.497 1.00 92.88 203 GLY A C 1
ATOM 1628 O O . GLY A 1 203 ? 5.564 13.885 -10.134 1.00 92.88 203 GLY A O 1
ATOM 1629 N N . LEU A 1 204 ? 5.062 16.016 -10.652 1.00 90.31 204 LEU A N 1
ATOM 1630 C CA . LEU A 1 204 ? 6.434 16.539 -10.548 1.00 90.31 204 LEU A CA 1
ATOM 1631 C C . LEU A 1 204 ? 7.102 16.257 -9.195 1.00 90.31 204 LEU A C 1
ATOM 1633 O O . LEU A 1 204 ? 8.321 16.094 -9.144 1.00 90.31 204 LEU A O 1
ATOM 1637 N N . VAL A 1 205 ? 6.331 16.148 -8.108 1.00 92.12 205 VAL A N 1
ATOM 1638 C CA . VAL A 1 205 ? 6.871 15.836 -6.771 1.00 92.12 205 VAL A CA 1
ATOM 1639 C C . VAL A 1 205 ? 7.569 14.467 -6.757 1.00 92.12 205 VAL A C 1
ATOM 1641 O O . VAL A 1 205 ? 8.579 14.302 -6.074 1.00 92.12 205 VAL A O 1
ATOM 1644 N N . GLY A 1 206 ? 7.124 13.521 -7.592 1.00 90.38 206 GLY A N 1
ATOM 1645 C CA . GLY A 1 206 ? 7.698 12.177 -7.697 1.00 90.38 206 GLY A CA 1
ATOM 1646 C C . GLY A 1 206 ? 9.149 12.158 -8.188 1.00 90.38 206 GLY A C 1
ATOM 1647 O O . GLY A 1 206 ? 9.884 11.209 -7.913 1.00 90.38 206 GLY A O 1
ATOM 1648 N N . THR A 1 207 ? 9.609 13.217 -8.864 1.00 88.94 207 THR A N 1
ATOM 1649 C CA . THR A 1 207 ? 10.994 13.316 -9.365 1.00 88.94 207 THR A CA 1
ATOM 1650 C C . THR A 1 207 ? 12.039 13.272 -8.247 1.00 88.94 207 THR A C 1
ATOM 1652 O O . THR A 1 207 ? 13.150 12.795 -8.471 1.00 88.94 207 THR A O 1
ATOM 1655 N N . ARG A 1 208 ? 11.672 13.681 -7.022 1.00 92.88 208 ARG A N 1
ATOM 1656 C CA . ARG A 1 208 ? 12.537 13.629 -5.830 1.00 92.88 208 ARG A CA 1
ATOM 1657 C C . ARG A 1 208 ? 12.946 12.207 -5.447 1.00 92.88 208 ARG A C 1
ATOM 1659 O O . ARG A 1 208 ? 14.023 12.023 -4.897 1.00 92.88 208 ARG A O 1
ATOM 1666 N N . TYR A 1 209 ? 12.104 11.228 -5.774 1.00 93.62 209 TYR A N 1
ATOM 1667 C CA . TYR A 1 209 ? 12.280 9.812 -5.435 1.00 93.62 209 TYR A CA 1
ATOM 1668 C C . TYR A 1 209 ? 12.808 8.981 -6.599 1.00 93.62 209 TYR A C 1
ATOM 1670 O O . TYR A 1 209 ? 12.904 7.758 -6.508 1.00 93.62 209 TYR A O 1
ATOM 1678 N N . LEU A 1 210 ? 13.116 9.631 -7.726 1.00 89.56 210 LEU A N 1
ATOM 1679 C CA . LEU A 1 210 ? 13.425 8.921 -8.957 1.00 89.56 210 LEU A CA 1
ATOM 1680 C C . LEU A 1 210 ? 14.673 8.051 -8.815 1.00 89.56 210 LEU A C 1
ATOM 1682 O O . LEU A 1 210 ? 14.698 6.961 -9.366 1.00 89.56 210 LEU A O 1
ATOM 1686 N N . LYS A 1 211 ? 15.683 8.491 -8.053 1.00 90.25 211 LYS A N 1
ATOM 1687 C CA . LYS A 1 211 ? 16.905 7.709 -7.817 1.00 90.25 211 LYS A CA 1
ATOM 1688 C C . LYS A 1 211 ? 16.585 6.364 -7.163 1.00 90.25 211 LYS A C 1
ATOM 1690 O O . LYS A 1 211 ? 17.045 5.328 -7.633 1.00 90.25 211 LYS A O 1
ATOM 1695 N N . GLU A 1 212 ? 15.831 6.395 -6.072 1.00 93.50 212 GLU A N 1
ATOM 1696 C CA . GLU A 1 212 ? 15.461 5.223 -5.287 1.00 93.50 212 GLU A CA 1
ATOM 1697 C C . GLU A 1 212 ? 14.558 4.305 -6.104 1.00 93.50 212 GLU A C 1
ATOM 1699 O O . GLU A 1 212 ? 14.830 3.114 -6.211 1.00 93.50 212 GLU A O 1
ATOM 1704 N N . VAL A 1 213 ? 13.533 4.864 -6.746 1.00 92.88 213 VAL A N 1
ATOM 1705 C CA . VAL A 1 213 ? 12.587 4.109 -7.577 1.00 92.88 213 VAL A CA 1
ATOM 1706 C C . VAL A 1 213 ? 13.298 3.450 -8.755 1.00 92.88 213 VAL A C 1
ATOM 1708 O O . VAL A 1 213 ? 13.095 2.266 -9.010 1.00 92.88 213 VAL A O 1
ATOM 1711 N N . LEU A 1 214 ? 14.195 4.174 -9.425 1.00 90.38 214 LEU A N 1
ATOM 1712 C CA . LEU A 1 214 ? 15.016 3.621 -10.496 1.00 90.38 214 LEU A CA 1
ATOM 1713 C C . LEU A 1 214 ? 15.914 2.492 -10.018 1.00 90.38 214 LEU A C 1
ATOM 1715 O O . LEU A 1 214 ? 16.036 1.494 -10.719 1.00 90.38 214 LEU A O 1
ATOM 1719 N N . SER A 1 215 ? 16.519 2.627 -8.838 1.00 91.88 215 SER A N 1
ATOM 1720 C CA . SER A 1 215 ? 17.331 1.558 -8.258 1.00 91.88 215 SER A CA 1
ATOM 1721 C C . SER A 1 215 ? 16.516 0.276 -8.079 1.00 91.88 215 SER A C 1
ATOM 1723 O O . SER A 1 215 ? 17.031 -0.806 -8.345 1.00 91.88 215 SER A O 1
ATOM 1725 N N . ILE A 1 216 ? 15.254 0.389 -7.657 1.00 92.50 216 ILE A N 1
ATOM 1726 C CA . ILE A 1 216 ? 14.362 -0.761 -7.452 1.00 92.50 216 ILE A CA 1
ATOM 1727 C C . ILE A 1 216 ? 13.935 -1.367 -8.787 1.00 92.50 216 ILE A C 1
ATOM 1729 O O . ILE A 1 216 ? 13.986 -2.581 -8.947 1.00 92.50 216 ILE A O 1
ATOM 1733 N N . ILE A 1 217 ? 13.562 -0.537 -9.764 1.00 90.50 217 ILE A N 1
ATOM 1734 C CA . ILE A 1 217 ? 13.176 -1.004 -11.103 1.00 90.50 217 ILE A CA 1
ATOM 1735 C C . ILE A 1 217 ? 14.349 -1.715 -11.780 1.00 90.50 217 ILE A C 1
ATOM 1737 O O . ILE A 1 217 ? 14.172 -2.795 -12.333 1.00 90.50 217 ILE A O 1
ATOM 1741 N N . CYS A 1 218 ? 15.550 -1.134 -11.709 1.00 90.19 218 CYS A N 1
ATOM 1742 C CA . CYS A 1 218 ? 16.756 -1.730 -12.279 1.00 90.19 218 CYS A CA 1
ATOM 1743 C C . CYS A 1 218 ?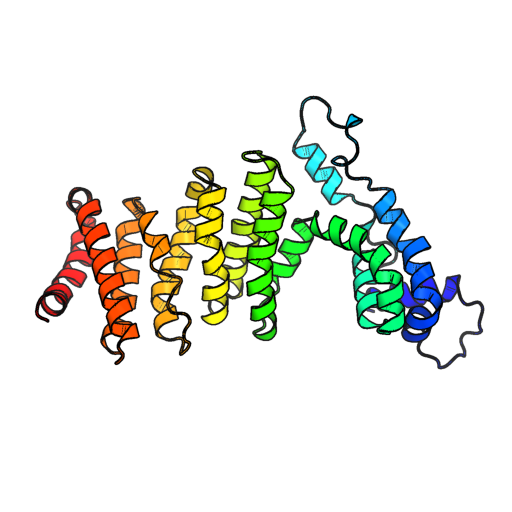 17.105 -3.048 -11.580 1.00 90.19 218 CYS A C 1
ATOM 1745 O O . CYS A 1 218 ? 17.438 -4.018 -12.246 1.00 90.19 218 CYS A O 1
ATOM 1747 N N . HIS A 1 219 ? 16.967 -3.114 -10.254 1.00 90.06 219 HIS A N 1
ATOM 1748 C CA . HIS A 1 219 ? 17.124 -4.367 -9.522 1.00 90.06 219 HIS A CA 1
ATOM 1749 C C . HIS A 1 219 ? 16.090 -5.422 -9.952 1.00 90.06 219 HIS A C 1
ATOM 1751 O O . HIS A 1 219 ? 16.452 -6.569 -10.202 1.00 90.06 219 HIS A O 1
ATOM 1757 N N . GLY A 1 220 ? 14.821 -5.032 -10.105 1.00 88.88 220 GLY A N 1
ATOM 1758 C CA . GLY A 1 220 ? 13.760 -5.917 -10.584 1.00 88.88 220 GLY A CA 1
ATOM 1759 C C . GLY A 1 220 ? 13.999 -6.432 -11.992 1.00 88.88 220 GLY A C 1
ATOM 1760 O O . GLY A 1 220 ? 13.845 -7.624 -12.229 1.00 88.88 220 GLY A O 1
ATOM 1761 N N . LEU A 1 221 ? 14.466 -5.584 -12.903 1.00 85.81 221 LEU A N 1
ATOM 1762 C CA . LEU A 1 221 ? 14.871 -6.002 -14.245 1.00 85.81 221 LEU A CA 1
ATOM 1763 C C . LEU A 1 221 ? 15.890 -7.151 -14.216 1.00 85.81 221 LEU A C 1
ATOM 1765 O O . LEU A 1 221 ? 15.741 -8.104 -14.975 1.00 85.81 221 LEU A O 1
ATOM 1769 N N . SER A 1 222 ? 16.877 -7.098 -13.320 1.00 85.62 222 SER A N 1
ATOM 1770 C CA . SER A 1 222 ? 17.906 -8.138 -13.214 1.00 85.62 222 SER A CA 1
ATOM 1771 C C . SER A 1 222 ? 17.417 -9.412 -12.500 1.00 85.62 222 SER A C 1
ATOM 1773 O O . SER A 1 222 ? 17.885 -10.508 -12.804 1.00 85.62 222 SER A O 1
ATOM 1775 N N . VAL A 1 223 ? 16.487 -9.298 -11.542 1.00 86.06 223 VAL A N 1
ATOM 1776 C CA . VAL A 1 223 ? 16.049 -10.424 -10.690 1.00 86.06 223 VAL A CA 1
ATOM 1777 C C . VAL A 1 223 ? 14.850 -11.183 -11.265 1.00 86.06 223 VAL A C 1
ATOM 1779 O O . VAL A 1 223 ? 14.849 -12.413 -11.266 1.00 86.06 223 VAL A O 1
ATOM 1782 N N . LEU A 1 224 ? 13.840 -10.473 -11.772 1.00 82.06 224 LEU A N 1
ATOM 1783 C CA . LEU A 1 224 ? 12.560 -11.045 -12.210 1.00 82.06 224 LEU A CA 1
ATOM 1784 C C . LEU A 1 224 ? 12.629 -12.109 -13.313 1.00 82.06 224 LEU A C 1
ATOM 1786 O O . LEU A 1 224 ? 11.830 -13.038 -13.234 1.00 82.06 224 LEU A O 1
ATOM 1790 N N . PRO A 1 225 ? 13.565 -12.063 -14.280 1.00 75.44 225 PRO A N 1
ATOM 1791 C CA . PRO A 1 225 ? 13.670 -13.105 -15.304 1.00 75.44 225 PRO A CA 1
ATOM 1792 C C . PRO A 1 225 ? 13.908 -14.519 -14.745 1.00 75.44 225 PRO A C 1
ATOM 1794 O O . PRO A 1 225 ? 13.683 -15.503 -15.439 1.00 75.44 225 PRO A O 1
ATOM 1797 N N . HIS A 1 226 ? 14.363 -14.629 -13.492 1.00 72.94 226 HIS A N 1
ATOM 1798 C CA . HIS A 1 226 ? 14.619 -15.900 -12.812 1.00 72.94 226 HIS A CA 1
ATOM 1799 C C . HIS A 1 226 ? 13.423 -16.398 -11.983 1.00 72.94 226 HIS A C 1
ATOM 1801 O O . HIS A 1 226 ? 13.472 -17.492 -11.422 1.00 72.94 226 HIS A O 1
ATOM 1807 N N . ALA A 1 227 ? 12.364 -15.595 -11.847 1.00 73.88 227 ALA A N 1
ATOM 1808 C CA . ALA A 1 227 ? 11.165 -15.982 -11.119 1.00 73.88 227 ALA A CA 1
ATOM 1809 C C . ALA A 1 227 ? 10.229 -16.745 -12.067 1.00 73.88 227 ALA A C 1
ATOM 1811 O O . ALA A 1 227 ? 9.684 -16.167 -12.999 1.00 73.88 227 ALA A O 1
ATOM 1812 N N . ASN A 1 228 ? 10.044 -18.045 -11.827 1.00 60.53 228 ASN A N 1
ATOM 1813 C CA . ASN A 1 228 ? 9.279 -18.980 -12.668 1.00 60.53 228 ASN A CA 1
ATOM 1814 C C . ASN A 1 228 ? 7.744 -18.750 -12.669 1.00 60.53 228 ASN A C 1
ATOM 1816 O O . ASN A 1 228 ? 6.989 -19.707 -12.521 1.00 60.53 228 ASN A O 1
ATOM 1820 N N . GLY A 1 229 ? 7.254 -17.513 -12.786 1.00 60.09 229 GLY A N 1
ATOM 1821 C CA . GLY A 1 229 ? 5.817 -17.211 -12.783 1.00 60.09 229 GLY A CA 1
ATOM 1822 C C . GLY A 1 229 ? 5.396 -16.261 -13.903 1.00 60.09 229 GLY A C 1
ATOM 1823 O O . GLY A 1 229 ? 6.169 -15.387 -14.284 1.00 60.09 229 GLY A O 1
ATOM 1824 N N . ASP A 1 230 ? 4.146 -16.394 -14.361 1.00 59.84 230 ASP A N 1
ATOM 1825 C CA . ASP A 1 230 ? 3.452 -15.642 -15.434 1.00 59.84 230 ASP A CA 1
ATOM 1826 C C . ASP A 1 230 ? 3.374 -14.103 -15.244 1.00 59.84 230 ASP A C 1
ATOM 1828 O O . ASP A 1 230 ? 2.603 -13.397 -15.894 1.00 59.84 230 ASP A O 1
ATOM 1832 N N . ASN A 1 231 ? 4.180 -13.512 -14.364 1.00 55.59 231 ASN A N 1
ATOM 1833 C CA . ASN A 1 231 ? 4.054 -12.126 -13.915 1.00 55.59 231 ASN A CA 1
ATOM 1834 C C . ASN A 1 231 ? 4.798 -11.104 -14.807 1.00 55.59 231 ASN A C 1
ATOM 1836 O O . ASN A 1 231 ? 5.261 -10.058 -14.343 1.00 55.59 231 ASN A O 1
ATOM 1840 N N . ASN A 1 232 ? 4.878 -11.365 -16.114 1.00 54.19 232 ASN A N 1
ATOM 1841 C CA . ASN A 1 232 ? 5.766 -10.691 -17.072 1.00 54.19 232 ASN A CA 1
ATOM 1842 C C . ASN A 1 232 ? 5.334 -9.286 -17.559 1.00 54.19 232 ASN A C 1
ATOM 1844 O O . ASN A 1 232 ? 5.923 -8.734 -18.490 1.00 54.19 232 ASN A O 1
ATOM 1848 N N . HIS A 1 233 ? 4.323 -8.650 -16.959 1.00 59.31 233 HIS A N 1
ATOM 1849 C CA . HIS A 1 233 ? 3.708 -7.439 -17.536 1.00 59.31 233 HIS A CA 1
ATOM 1850 C C . HIS A 1 233 ? 4.076 -6.096 -16.881 1.00 59.31 233 HIS A C 1
ATOM 1852 O O . HIS A 1 233 ? 3.639 -5.048 -17.369 1.00 59.31 233 HIS A O 1
ATOM 1858 N N . CYS A 1 234 ? 4.857 -6.069 -15.795 1.00 57.28 234 CYS A N 1
ATOM 1859 C CA . CYS A 1 234 ? 4.976 -4.842 -14.990 1.00 57.28 234 CYS A CA 1
ATOM 1860 C C . CYS A 1 234 ? 6.122 -3.891 -15.385 1.00 57.28 234 CYS A C 1
ATOM 1862 O O . CYS A 1 234 ? 6.040 -2.683 -15.165 1.00 57.28 234 CYS A O 1
ATOM 1864 N N . VAL A 1 235 ? 7.185 -4.405 -15.998 1.00 59.75 235 VAL A N 1
ATOM 1865 C CA . VAL A 1 235 ? 8.452 -3.671 -16.158 1.00 59.75 235 VAL A CA 1
ATOM 1866 C C . VAL A 1 235 ? 8.480 -2.610 -17.287 1.00 59.75 235 VAL A C 1
ATOM 1868 O O . VAL A 1 235 ? 8.990 -1.511 -17.055 1.00 59.75 235 VAL A O 1
ATOM 1871 N N . PRO A 1 236 ? 7.885 -2.835 -18.474 1.00 54.88 236 PRO A N 1
ATOM 1872 C CA . PRO A 1 236 ? 8.078 -1.949 -19.636 1.00 54.88 236 PRO A CA 1
ATOM 1873 C C . PRO A 1 236 ? 7.463 -0.543 -19.508 1.00 54.88 236 PRO A C 1
ATOM 1875 O O . PRO A 1 236 ? 7.923 0.423 -20.110 1.00 54.88 236 PRO A O 1
ATOM 1878 N N . LYS A 1 237 ? 6.412 -0.369 -18.694 1.00 63.12 237 LYS A N 1
ATOM 1879 C CA . LYS A 1 237 ? 5.679 0.915 -18.623 1.00 63.12 237 LYS A CA 1
ATOM 1880 C C . LYS A 1 237 ? 6.375 1.998 -17.788 1.00 63.12 237 LYS A C 1
ATOM 1882 O O . LYS A 1 237 ? 5.922 3.142 -17.801 1.00 63.12 237 LYS A O 1
ATOM 1887 N N . LEU A 1 238 ? 7.439 1.662 -17.059 1.00 58.59 238 LEU A N 1
ATOM 1888 C CA . LEU A 1 238 ? 8.141 2.587 -16.157 1.00 58.59 238 LEU A CA 1
ATOM 1889 C C . LEU A 1 238 ? 9.343 3.289 -16.810 1.00 58.59 238 LEU A C 1
ATOM 1891 O O . LEU A 1 238 ? 9.742 4.365 -16.364 1.00 58.59 238 LEU A O 1
ATOM 1895 N N . ILE A 1 239 ? 9.883 2.734 -17.898 1.00 58.44 239 ILE A N 1
ATOM 1896 C CA . ILE A 1 239 ? 11.125 3.214 -18.527 1.00 58.44 239 ILE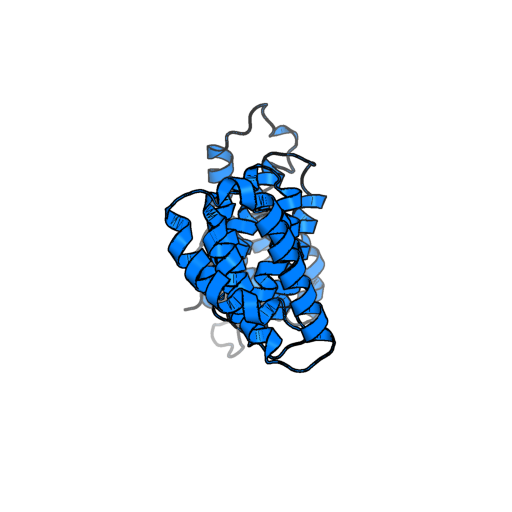 A CA 1
ATOM 1897 C C . ILE A 1 239 ? 10.935 4.565 -19.233 1.00 58.44 239 ILE A C 1
ATOM 1899 O O . ILE A 1 239 ? 11.841 5.398 -19.235 1.00 58.44 239 ILE A O 1
ATOM 1903 N N . ILE A 1 240 ? 9.723 4.853 -19.717 1.00 58.56 240 ILE A N 1
ATOM 1904 C CA . ILE A 1 240 ? 9.390 6.094 -20.442 1.00 58.56 240 ILE A CA 1
ATOM 1905 C C . ILE A 1 240 ? 9.623 7.361 -19.589 1.00 58.56 240 ILE A C 1
ATOM 1907 O O . ILE A 1 240 ? 9.769 8.453 -20.127 1.00 58.56 240 ILE A O 1
ATOM 1911 N N . TRP A 1 241 ? 9.686 7.247 -18.258 1.00 57.59 241 TRP A N 1
ATOM 1912 C CA . TRP A 1 241 ? 9.795 8.404 -17.356 1.00 57.59 241 TRP A CA 1
ATOM 1913 C C . TRP A 1 241 ? 11.233 8.797 -17.012 1.00 57.59 241 TRP A C 1
ATOM 1915 O O . TRP A 1 241 ? 11.463 9.809 -16.349 1.00 57.59 241 TRP A O 1
ATOM 1925 N N . CYS A 1 242 ? 12.212 8.017 -17.460 1.00 57.12 242 CYS A N 1
ATOM 1926 C CA . CYS A 1 242 ? 13.589 8.148 -17.009 1.00 57.12 242 CYS A CA 1
ATOM 1927 C C . CYS A 1 242 ? 14.469 8.821 -18.061 1.00 57.12 242 CYS A C 1
ATOM 1929 O O . CYS A 1 242 ? 15.568 8.369 -18.347 1.00 57.12 242 CYS A O 1
ATOM 1931 N N . SER A 1 243 ? 14.011 9.949 -18.605 1.00 56.34 243 SER A N 1
ATOM 1932 C CA . SER A 1 243 ? 14.792 10.806 -19.510 1.00 56.34 243 SER A CA 1
ATOM 1933 C C . SER A 1 243 ? 15.887 11.609 -18.787 1.00 56.34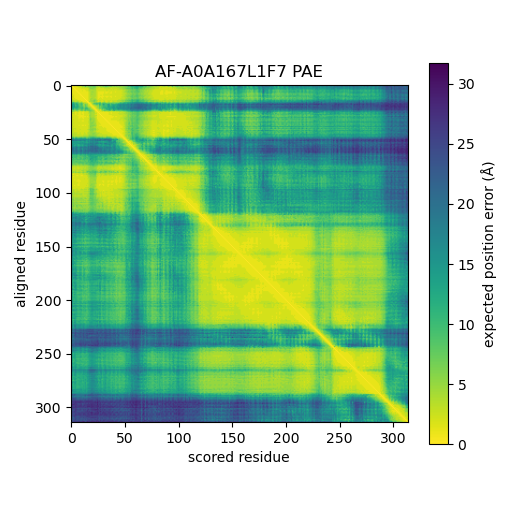 243 SER A C 1
ATOM 1935 O O . SER A 1 243 ? 16.300 12.659 -19.273 1.00 56.34 243 SER A O 1
ATOM 1937 N N . ILE A 1 244 ? 16.337 11.177 -17.601 1.00 66.75 244 ILE A N 1
ATOM 1938 C CA . ILE A 1 244 ? 17.362 11.893 -16.838 1.00 66.75 244 ILE A CA 1
ATOM 1939 C C . ILE A 1 244 ? 18.734 11.299 -17.179 1.00 66.75 244 ILE A C 1
ATOM 1941 O O . ILE A 1 244 ? 19.029 10.187 -16.729 1.00 66.75 244 ILE A O 1
ATOM 1945 N N . PRO A 1 245 ? 19.624 12.068 -17.843 1.00 74.12 245 PRO A N 1
ATOM 1946 C CA . PRO A 1 245 ? 20.918 11.578 -18.330 1.00 74.12 245 PRO A CA 1
ATOM 1947 C C . PRO A 1 245 ? 21.777 10.913 -17.246 1.00 74.12 245 PRO A C 1
ATOM 1949 O O . PRO A 1 245 ? 22.560 10.001 -17.503 1.00 74.12 245 PRO A O 1
ATOM 1952 N N . LYS A 1 246 ? 21.592 11.358 -15.998 1.00 80.38 246 LYS A N 1
ATOM 1953 C CA . LYS A 1 246 ? 22.284 10.875 -14.802 1.00 80.38 246 LYS A CA 1
ATOM 1954 C C . LYS A 1 246 ? 22.104 9.375 -14.535 1.00 80.38 246 LYS A C 1
ATOM 1956 O O . LYS A 1 246 ? 22.978 8.789 -13.903 1.00 80.38 246 LYS A O 1
ATOM 1961 N N . TYR A 1 247 ? 21.001 8.761 -14.969 1.00 82.56 247 TYR A N 1
ATOM 1962 C CA . TYR A 1 247 ? 20.690 7.359 -14.652 1.00 82.56 247 TYR A CA 1
ATOM 1963 C C . TYR A 1 247 ? 20.808 6.406 -15.846 1.00 82.56 247 TYR A C 1
ATOM 1965 O O . TYR A 1 247 ? 20.634 5.201 -15.671 1.00 82.56 247 TYR A O 1
ATOM 1973 N N . ASN A 1 248 ? 21.165 6.914 -17.030 1.00 80.62 248 ASN A N 1
ATOM 1974 C CA . ASN A 1 248 ? 21.196 6.142 -18.275 1.00 80.62 248 ASN A CA 1
ATOM 1975 C C . ASN A 1 248 ? 22.018 4.856 -18.157 1.00 80.62 248 ASN A C 1
ATOM 1977 O O . ASN A 1 248 ? 21.537 3.788 -18.512 1.00 80.62 248 ASN A O 1
ATOM 1981 N N . GLY A 1 249 ? 23.239 4.937 -17.617 1.00 82.88 249 GLY A N 1
ATOM 1982 C CA . GLY A 1 249 ? 24.114 3.765 -17.506 1.00 82.88 249 GLY A CA 1
ATOM 1983 C C . GLY A 1 249 ? 23.524 2.653 -16.633 1.00 82.88 249 GLY A C 1
ATOM 1984 O O . GLY A 1 249 ? 23.665 1.479 -16.957 1.00 82.88 249 GLY A O 1
ATOM 1985 N N . MET A 1 250 ? 22.816 3.015 -15.558 1.00 85.38 250 MET A N 1
ATOM 1986 C CA . MET A 1 250 ? 22.159 2.050 -14.672 1.00 85.38 250 MET A CA 1
ATOM 1987 C C . MET A 1 250 ? 20.973 1.373 -15.368 1.00 85.38 250 MET A C 1
ATOM 1989 O O . MET A 1 250 ? 20.837 0.156 -15.291 1.00 85.38 250 MET A O 1
ATOM 1993 N N . ILE A 1 251 ? 20.160 2.153 -16.087 1.00 84.94 251 ILE A N 1
ATOM 1994 C CA . ILE A 1 251 ? 18.983 1.652 -16.809 1.00 84.94 251 ILE A CA 1
ATOM 1995 C C . ILE A 1 251 ? 19.406 0.750 -17.971 1.00 84.94 251 ILE A C 1
ATOM 1997 O O . ILE A 1 251 ? 18.904 -0.363 -18.087 1.00 84.94 251 ILE A O 1
ATOM 2001 N N . LEU A 1 252 ? 20.358 1.194 -18.803 1.00 83.88 252 LEU A N 1
ATOM 2002 C CA . LEU A 1 252 ? 20.850 0.401 -19.933 1.00 83.88 252 LEU A CA 1
ATOM 2003 C C . LEU A 1 252 ? 21.482 -0.908 -19.471 1.00 83.88 252 LEU A C 1
ATOM 2005 O O . LEU A 1 252 ? 21.250 -1.947 -20.083 1.00 83.88 252 LEU A O 1
ATOM 2009 N N . ARG A 1 253 ? 22.250 -0.874 -18.377 1.00 85.38 253 ARG A N 1
ATOM 2010 C CA . ARG A 1 253 ? 22.819 -2.084 -17.786 1.00 85.38 253 ARG A CA 1
ATOM 2011 C C . ARG A 1 253 ? 21.725 -3.062 -17.356 1.00 85.38 253 ARG A C 1
ATOM 2013 O O . ARG A 1 253 ? 21.801 -4.226 -17.725 1.00 85.38 253 ARG A O 1
ATOM 2020 N N . ALA A 1 254 ? 20.716 -2.595 -16.623 1.00 88.06 254 ALA A N 1
ATOM 2021 C CA . ALA A 1 254 ? 19.626 -3.448 -16.152 1.00 88.06 254 ALA A CA 1
ATOM 2022 C C . ALA A 1 254 ? 18.796 -4.033 -17.308 1.00 88.06 254 ALA A C 1
ATOM 2024 O O . ALA A 1 254 ? 18.440 -5.207 -17.283 1.00 88.06 254 ALA A O 1
ATOM 2025 N N . LEU A 1 255 ? 18.538 -3.239 -18.352 1.00 85.88 255 LEU A N 1
ATOM 2026 C CA . LEU A 1 255 ? 17.888 -3.701 -19.581 1.00 85.88 255 LEU A CA 1
ATOM 2027 C C . LEU A 1 255 ? 18.702 -4.781 -20.298 1.00 85.88 255 LEU A C 1
ATOM 2029 O O . LEU A 1 255 ? 18.140 -5.787 -20.724 1.00 85.88 255 LEU A O 1
ATOM 2033 N N . ALA A 1 256 ? 20.016 -4.583 -20.421 1.00 85.06 256 ALA A N 1
ATOM 2034 C CA . ALA A 1 256 ? 20.905 -5.555 -21.044 1.00 85.06 256 ALA A CA 1
ATOM 2035 C C . ALA A 1 256 ? 20.980 -6.854 -20.230 1.00 85.06 256 ALA A C 1
ATOM 2037 O O . ALA A 1 256 ? 20.881 -7.932 -20.807 1.00 85.06 256 ALA A O 1
ATOM 2038 N N . GLU A 1 257 ? 21.103 -6.762 -18.902 1.00 86.25 257 GLU A N 1
ATOM 2039 C CA . GLU A 1 257 ? 21.065 -7.921 -18.001 1.00 86.25 257 GLU A CA 1
ATOM 2040 C C . GLU A 1 257 ? 19.739 -8.684 -18.140 1.00 86.25 257 GLU A C 1
ATOM 2042 O O . GLU A 1 257 ? 19.757 -9.893 -18.354 1.00 86.25 257 GLU A O 1
ATOM 2047 N N . ALA A 1 258 ? 18.598 -7.986 -18.121 1.00 87.00 258 ALA A N 1
ATOM 2048 C CA . ALA A 1 258 ? 17.286 -8.602 -18.309 1.00 87.00 258 ALA A CA 1
ATOM 2049 C C . ALA A 1 258 ? 17.168 -9.306 -19.670 1.00 87.00 258 ALA A C 1
ATOM 2051 O O . ALA A 1 258 ? 16.750 -10.461 -19.744 1.00 87.00 258 ALA A O 1
ATOM 2052 N N . TRP A 1 259 ? 17.570 -8.631 -20.751 1.00 87.19 259 TRP A N 1
ATOM 2053 C CA . TRP A 1 259 ? 17.534 -9.188 -22.104 1.00 87.19 259 TRP A CA 1
ATOM 2054 C C . TRP A 1 259 ? 18.421 -10.430 -22.232 1.00 87.19 259 TRP A C 1
ATOM 2056 O O . TRP A 1 259 ? 18.006 -11.415 -22.838 1.00 87.19 259 TRP A O 1
ATOM 2066 N N . LEU A 1 260 ? 19.615 -10.412 -21.628 1.00 86.25 260 LEU A N 1
ATOM 2067 C CA . LEU A 1 260 ? 20.523 -11.559 -21.619 1.00 86.25 260 LEU A CA 1
ATOM 2068 C C . LEU A 1 260 ? 19.905 -12.787 -20.954 1.00 86.25 260 LEU A C 1
ATOM 2070 O O . LEU A 1 260 ? 20.168 -13.888 -21.419 1.00 86.25 260 LEU A O 1
ATOM 2074 N N . VAL A 1 261 ? 19.090 -12.613 -19.912 1.00 86.75 261 VAL A N 1
ATOM 2075 C CA . VAL A 1 261 ? 18.407 -13.747 -19.280 1.00 86.75 261 VAL A CA 1
ATOM 2076 C C . VAL A 1 261 ? 17.252 -14.238 -20.151 1.00 86.75 261 VAL A C 1
ATOM 2078 O O . VAL A 1 261 ? 17.131 -15.436 -20.389 1.00 86.75 261 VAL A O 1
ATOM 2081 N N . TYR A 1 262 ? 16.424 -13.333 -20.682 1.00 84.69 262 TYR A N 1
ATOM 2082 C CA . TYR A 1 262 ? 15.276 -13.738 -21.496 1.00 84.69 262 TYR A CA 1
ATOM 2083 C C . TYR A 1 262 ? 15.669 -14.346 -22.845 1.00 84.69 262 TYR A C 1
ATOM 2085 O O . TYR A 1 262 ? 14.990 -15.256 -23.300 1.00 84.69 262 TYR A O 1
ATOM 2093 N N . LYS A 1 263 ? 16.755 -13.916 -23.496 1.00 86.44 263 LYS A N 1
ATOM 2094 C CA . LYS A 1 263 ? 17.136 -14.463 -24.815 1.00 86.44 263 LYS A CA 1
ATOM 2095 C C . LYS A 1 263 ? 17.419 -15.975 -24.776 1.00 86.44 263 LYS A C 1
ATOM 2097 O O . LYS A 1 263 ? 17.245 -16.650 -25.788 1.00 86.44 263 LYS A O 1
ATOM 2102 N N . ASP A 1 264 ? 17.893 -16.475 -23.633 1.00 87.25 264 ASP A N 1
ATOM 2103 C CA . ASP A 1 264 ? 18.275 -17.877 -23.457 1.00 87.25 264 ASP A CA 1
ATOM 2104 C C . ASP A 1 264 ? 17.047 -18.749 -23.129 1.00 87.25 264 ASP A C 1
ATOM 2106 O O . ASP A 1 264 ? 17.078 -19.971 -23.300 1.00 87.25 264 ASP A O 1
ATOM 2110 N N . LEU A 1 265 ? 15.939 -18.127 -22.712 1.00 86.44 265 LEU A N 1
ATOM 2111 C CA . LEU A 1 265 ? 14.663 -18.790 -22.468 1.00 86.44 265 LEU A CA 1
ATOM 2112 C C . LEU A 1 265 ? 13.906 -19.017 -23.792 1.00 86.44 265 LEU A C 1
ATOM 2114 O O . LEU A 1 265 ? 13.902 -18.186 -24.699 1.00 86.44 265 LEU A O 1
ATOM 2118 N N . GLN A 1 266 ? 13.243 -20.168 -23.913 1.00 83.31 266 GLN A N 1
ATOM 2119 C CA . GLN A 1 266 ? 12.426 -20.517 -25.080 1.00 83.31 266 GLN A CA 1
ATOM 2120 C C . GLN A 1 266 ? 10.949 -20.224 -24.785 1.00 83.31 266 GLN A C 1
ATOM 2122 O O . GLN A 1 266 ? 10.424 -20.679 -23.774 1.00 83.31 266 GLN A O 1
ATOM 2127 N N . GLY A 1 267 ? 10.263 -19.500 -25.674 1.00 87.31 267 GLY A N 1
ATOM 2128 C CA . GLY A 1 267 ? 8.832 -19.202 -25.537 1.00 87.31 267 GLY A CA 1
ATOM 2129 C C . GLY A 1 267 ? 8.391 -18.007 -26.380 1.00 87.31 267 GLY A C 1
ATOM 2130 O O . GLY A 1 267 ? 9.187 -17.116 -26.678 1.00 87.31 267 GLY A O 1
ATOM 2131 N N . GLU A 1 268 ? 7.123 -17.978 -26.795 1.00 87.69 268 GLU A N 1
ATOM 2132 C CA . GLU A 1 268 ? 6.562 -16.839 -27.539 1.00 87.69 268 GLU A CA 1
ATOM 2133 C C . GLU A 1 268 ? 6.472 -15.582 -26.658 1.00 87.69 268 GLU A C 1
ATOM 2135 O O . GLU A 1 268 ? 6.854 -14.493 -27.088 1.00 87.69 268 GLU A O 1
ATOM 2140 N N . GLU A 1 269 ? 6.082 -15.742 -25.391 1.00 83.69 269 GLU A N 1
ATOM 2141 C CA . GLU A 1 269 ? 6.036 -14.651 -24.411 1.00 83.69 269 GLU A CA 1
ATOM 2142 C C . GLU A 1 269 ? 7.419 -14.056 -24.147 1.00 83.69 269 GLU A C 1
ATOM 2144 O O . GLU A 1 269 ? 7.600 -12.839 -24.161 1.00 83.69 269 GLU A O 1
ATOM 2149 N N . THR A 1 270 ? 8.427 -14.912 -23.989 1.00 84.00 270 THR A N 1
ATOM 2150 C CA . THR A 1 270 ? 9.822 -14.505 -23.831 1.00 84.00 270 THR A CA 1
ATOM 2151 C C . THR A 1 270 ? 10.304 -13.681 -25.023 1.00 84.00 270 THR A C 1
ATOM 2153 O O . THR A 1 270 ? 10.915 -12.628 -24.840 1.00 84.00 270 THR A O 1
ATOM 2156 N N . LYS A 1 271 ? 9.982 -14.102 -26.255 1.00 86.88 271 LYS A N 1
ATOM 2157 C CA . LYS A 1 271 ? 10.299 -13.325 -27.463 1.00 86.88 271 LYS A CA 1
ATOM 2158 C C . LYS A 1 271 ? 9.603 -11.966 -27.456 1.00 86.88 271 LYS A C 1
ATOM 2160 O O . LYS A 1 271 ? 10.229 -10.968 -27.810 1.00 86.88 271 LYS A O 1
ATOM 2165 N N . ALA A 1 272 ? 8.343 -11.901 -27.024 1.00 87.25 272 ALA A N 1
ATOM 2166 C CA . ALA A 1 272 ? 7.621 -10.637 -26.898 1.00 87.25 272 ALA A CA 1
ATOM 2167 C C . ALA A 1 272 ? 8.297 -9.686 -25.891 1.00 87.25 272 ALA A C 1
ATOM 2169 O O . ALA A 1 272 ? 8.426 -8.493 -26.172 1.00 87.25 272 ALA A O 1
ATOM 2170 N N . ILE A 1 273 ? 8.795 -10.208 -24.765 1.00 83.88 273 ILE A N 1
ATOM 2171 C CA . ILE A 1 273 ? 9.549 -9.431 -23.769 1.00 83.88 273 ILE A CA 1
ATOM 2172 C C . ILE A 1 273 ? 10.889 -8.967 -24.337 1.00 83.88 273 ILE A C 1
ATOM 2174 O O . ILE A 1 273 ? 11.209 -7.787 -24.221 1.00 83.88 273 ILE A O 1
ATOM 2178 N N . CYS A 1 274 ? 11.650 -9.841 -25.000 1.00 86.31 274 CYS A N 1
ATOM 2179 C CA . CYS A 1 274 ? 12.906 -9.467 -25.654 1.00 86.31 274 CYS A CA 1
ATOM 2180 C C . CYS A 1 274 ? 12.706 -8.338 -26.671 1.00 86.31 274 CYS A C 1
ATOM 2182 O O . CYS A 1 274 ? 13.453 -7.360 -26.647 1.00 86.31 274 CYS A O 1
ATOM 2184 N N . ASN A 1 275 ? 11.667 -8.429 -27.507 1.00 86.38 275 ASN A N 1
ATOM 2185 C CA . ASN A 1 275 ? 11.316 -7.387 -28.475 1.00 86.38 275 ASN A CA 1
ATOM 2186 C C . ASN A 1 275 ? 10.963 -6.063 -27.786 1.00 86.38 275 ASN A C 1
ATOM 2188 O O . ASN A 1 275 ? 11.301 -4.985 -28.277 1.00 86.38 275 ASN A O 1
ATOM 2192 N N . LEU A 1 276 ? 10.289 -6.131 -26.639 1.00 85.12 276 LEU A N 1
ATOM 2193 C CA . LEU A 1 276 ? 9.914 -4.956 -25.865 1.00 85.12 276 LEU A CA 1
ATOM 2194 C C . LEU A 1 276 ? 11.126 -4.301 -25.191 1.00 85.12 276 LEU A C 1
ATOM 2196 O O . LEU A 1 276 ? 11.298 -3.094 -25.322 1.00 85.12 276 LEU A O 1
ATOM 2200 N N . LEU A 1 277 ? 12.013 -5.089 -24.575 1.00 84.88 277 LEU A N 1
ATOM 2201 C CA . LEU A 1 277 ? 13.283 -4.609 -24.016 1.00 84.88 277 LEU A CA 1
ATOM 2202 C C . LEU A 1 277 ? 14.174 -3.992 -25.102 1.00 84.88 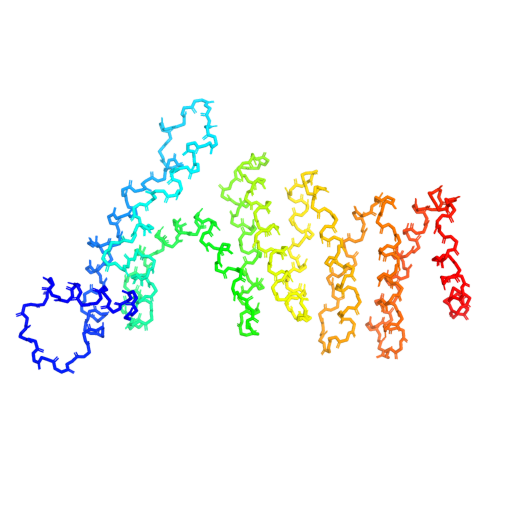277 LEU A C 1
ATOM 2204 O O . LEU A 1 277 ? 14.786 -2.950 -24.879 1.00 84.88 277 LEU A O 1
ATOM 2208 N N . GLN A 1 278 ? 14.216 -4.597 -26.292 1.00 85.88 278 GLN A N 1
ATOM 2209 C CA . GLN A 1 278 ? 14.946 -4.060 -27.439 1.00 85.88 278 GLN A CA 1
ATOM 2210 C C . GLN A 1 278 ? 14.356 -2.725 -27.905 1.00 85.88 278 GLN A C 1
ATOM 2212 O O . GLN A 1 278 ? 15.103 -1.784 -28.169 1.00 85.88 278 GLN A O 1
ATOM 2217 N N . LYS A 1 279 ? 13.025 -2.612 -27.970 1.00 85.81 279 LYS A N 1
ATOM 2218 C CA . LYS A 1 279 ? 12.345 -1.359 -28.316 1.00 85.81 279 LYS A CA 1
ATOM 2219 C C . LYS A 1 279 ? 12.610 -0.267 -27.276 1.00 85.81 279 LYS A C 1
ATOM 2221 O O . LYS A 1 279 ? 12.913 0.863 -27.653 1.00 85.81 279 LYS A O 1
ATOM 2226 N N . ASP A 1 280 ? 12.540 -0.597 -25.989 1.00 82.62 280 ASP A N 1
ATOM 2227 C CA . ASP A 1 280 ? 12.833 0.338 -24.898 1.00 82.62 280 ASP A CA 1
ATOM 2228 C C . ASP A 1 280 ? 14.301 0.788 -24.934 1.00 82.62 280 ASP A C 1
ATOM 2230 O O . ASP A 1 280 ? 14.587 1.978 -24.787 1.00 82.62 280 ASP A O 1
ATOM 2234 N N . TYR A 1 281 ? 15.228 -0.131 -25.224 1.00 83.12 281 TYR A N 1
ATOM 2235 C CA . TYR A 1 281 ? 16.636 0.187 -25.453 1.00 83.12 281 TYR A CA 1
ATOM 2236 C C . TYR A 1 281 ? 16.817 1.149 -26.633 1.00 83.12 281 TYR A C 1
ATOM 2238 O O . TYR A 1 281 ? 17.513 2.147 -26.491 1.00 83.12 281 TYR A O 1
ATOM 2246 N N . GLN A 1 282 ? 16.176 0.896 -27.779 1.00 83.50 282 GLN A N 1
ATOM 2247 C CA . GLN A 1 282 ? 16.269 1.765 -28.961 1.00 83.50 282 GLN A CA 1
ATOM 2248 C C . GLN A 1 282 ? 15.734 3.175 -28.688 1.00 83.50 282 GLN A C 1
ATOM 2250 O O . GLN A 1 282 ? 16.323 4.156 -29.135 1.00 83.50 282 GLN A O 1
ATOM 2255 N N . ILE A 1 283 ? 14.636 3.290 -27.934 1.00 82.81 283 ILE A N 1
ATOM 2256 C CA . ILE A 1 283 ? 14.087 4.587 -27.520 1.00 82.81 283 ILE A CA 1
ATOM 2257 C C . ILE A 1 283 ? 15.079 5.316 -26.612 1.00 82.81 283 ILE A C 1
ATOM 2259 O O . ILE A 1 283 ? 15.341 6.502 -26.818 1.00 82.81 283 ILE A O 1
ATOM 2263 N N . LEU A 1 284 ? 15.647 4.622 -25.622 1.00 79.12 284 LEU A N 1
ATOM 2264 C CA . LEU A 1 284 ? 16.644 5.211 -24.731 1.00 79.12 284 LEU A CA 1
ATOM 2265 C C . LEU A 1 284 ? 17.898 5.627 -25.490 1.00 79.12 284 LEU A C 1
ATOM 2267 O O . LEU A 1 284 ? 18.370 6.738 -25.279 1.00 79.12 284 LEU A O 1
ATOM 2271 N N . ASP A 1 285 ? 18.410 4.786 -26.385 1.00 79.75 285 ASP A N 1
ATOM 2272 C CA . ASP A 1 285 ? 19.567 5.100 -27.218 1.00 79.75 285 ASP A CA 1
ATOM 2273 C C . ASP A 1 285 ? 19.302 6.343 -28.072 1.00 79.75 285 ASP A C 1
ATOM 2275 O O . ASP A 1 285 ? 20.087 7.282 -28.024 1.00 79.75 285 ASP A O 1
ATOM 2279 N N . ALA A 1 286 ? 18.144 6.433 -28.737 1.00 82.69 286 ALA A N 1
ATOM 2280 C CA . ALA A 1 286 ? 17.768 7.598 -29.538 1.00 82.69 286 ALA A CA 1
ATOM 2281 C C . ALA A 1 286 ? 17.660 8.893 -28.710 1.00 82.69 286 ALA A C 1
ATOM 2283 O O . ALA A 1 286 ? 18.134 9.940 -29.143 1.00 82.69 286 ALA A O 1
ATOM 2284 N N . ILE A 1 287 ? 17.071 8.832 -27.509 1.00 78.19 287 ILE A N 1
ATOM 2285 C CA . ILE A 1 287 ? 16.962 9.989 -26.600 1.00 78.19 287 ILE A CA 1
ATOM 2286 C C . ILE A 1 287 ? 18.336 10.383 -26.048 1.00 78.19 287 ILE A C 1
ATOM 2288 O O . ILE A 1 287 ? 18.619 11.561 -25.824 1.00 78.19 287 ILE A O 1
ATOM 2292 N N . CYS A 1 288 ? 19.191 9.397 -25.792 1.00 74.94 288 CYS A N 1
ATOM 2293 C CA . CYS A 1 288 ? 20.472 9.610 -25.143 1.00 74.94 288 CYS A CA 1
ATOM 2294 C C . CYS A 1 288 ? 21.600 9.884 -26.136 1.00 74.94 288 CYS A C 1
ATOM 2296 O O . CYS A 1 288 ? 22.624 10.396 -25.701 1.00 74.94 288 CYS A O 1
ATOM 2298 N N . HIS A 1 289 ? 21.439 9.606 -27.431 1.00 73.81 289 HIS A N 1
ATOM 2299 C CA . HIS A 1 289 ? 22.499 9.669 -28.443 1.00 73.81 289 HIS A CA 1
ATOM 2300 C C . HIS A 1 289 ? 23.294 10.986 -28.413 1.00 73.81 289 HIS A C 1
ATOM 2302 O O . HIS A 1 289 ? 24.523 10.984 -28.507 1.00 73.81 289 HIS A O 1
ATOM 2308 N N . ASP A 1 290 ? 22.620 12.109 -28.154 1.00 68.69 290 ASP A N 1
ATOM 2309 C CA . ASP A 1 290 ? 23.256 13.427 -28.032 1.00 68.69 290 ASP A CA 1
ATOM 2310 C C . ASP A 1 290 ? 24.031 13.631 -26.717 1.00 68.69 290 ASP A C 1
ATOM 2312 O O . ASP A 1 290 ? 25.020 14.364 -26.671 1.00 68.69 290 ASP A O 1
ATOM 2316 N N . LEU A 1 291 ? 23.628 12.945 -25.649 1.00 60.53 291 LEU A N 1
ATOM 2317 C CA . LEU A 1 291 ? 24.244 12.970 -24.317 1.00 60.53 291 LEU A CA 1
ATOM 2318 C C . LEU A 1 291 ? 25.379 11.940 -24.170 1.00 60.53 291 LEU A C 1
ATOM 2320 O O . LEU A 1 291 ? 26.232 12.071 -23.291 1.00 60.53 291 LEU A O 1
ATOM 2324 N N . LEU A 1 292 ? 25.403 10.924 -25.039 1.00 54.75 292 LEU A N 1
ATOM 2325 C CA . LEU A 1 292 ? 26.346 9.800 -25.039 1.00 54.75 292 LEU A CA 1
ATOM 2326 C C . LEU A 1 292 ? 27.744 10.143 -25.581 1.00 54.75 292 LEU A C 1
ATOM 2328 O O . LEU A 1 292 ? 28.654 9.324 -25.486 1.00 54.75 292 LEU A O 1
ATOM 2332 N N . LYS A 1 293 ? 27.966 11.373 -26.064 1.00 60.38 293 LYS A N 1
ATOM 2333 C CA . LYS A 1 293 ? 29.289 11.874 -26.494 1.00 60.38 293 LYS A CA 1
ATOM 2334 C C . LYS A 1 293 ? 30.268 12.150 -25.332 1.00 60.38 293 LYS A C 1
ATOM 2336 O O . LYS A 1 293 ? 31.375 12.629 -25.566 1.00 60.38 293 LYS A O 1
ATOM 2341 N N . MET A 1 294 ? 29.884 11.879 -24.081 1.00 50.25 294 MET A N 1
ATOM 2342 C CA . MET A 1 294 ? 30.703 12.117 -22.884 1.00 50.25 294 MET A CA 1
ATOM 2343 C C . MET A 1 294 ? 31.704 10.967 -22.601 1.00 50.25 294 MET A C 1
ATOM 2345 O O . MET A 1 294 ? 31.336 9.794 -22.669 1.00 50.25 294 MET A O 1
ATOM 2349 N N . PRO A 1 295 ? 32.952 11.261 -22.183 1.00 46.84 295 PRO A N 1
ATOM 2350 C CA . PRO A 1 295 ? 34.062 10.293 -22.119 1.00 46.84 295 PRO A CA 1
ATOM 2351 C C . PRO A 1 295 ? 33.912 9.147 -21.098 1.00 46.84 295 PRO A C 1
ATOM 2353 O O . PRO A 1 295 ? 34.560 8.114 -21.251 1.00 46.84 295 PRO A O 1
ATOM 2356 N N . PHE A 1 296 ? 33.040 9.272 -20.089 1.00 42.59 296 PHE A N 1
ATOM 2357 C CA . PHE A 1 296 ? 32.753 8.190 -19.129 1.00 42.59 296 PHE A CA 1
ATOM 2358 C C . PHE A 1 296 ? 32.001 6.999 -19.754 1.00 42.59 296 PHE A C 1
ATOM 2360 O O . PHE A 1 296 ? 31.978 5.919 -19.167 1.00 42.59 296 PHE A O 1
ATOM 2367 N N . TYR A 1 297 ? 31.410 7.171 -20.942 1.00 47.12 297 TYR A N 1
ATOM 2368 C CA . TYR A 1 297 ? 30.592 6.138 -21.576 1.00 47.12 297 TYR A CA 1
ATOM 2369 C C . TYR A 1 297 ? 31.402 5.039 -22.268 1.00 47.12 297 TYR A C 1
ATOM 2371 O O . TYR A 1 297 ? 30.890 3.936 -22.412 1.00 47.12 297 TYR A O 1
ATOM 2379 N N . ASN A 1 298 ? 32.674 5.271 -22.614 1.00 49.50 298 ASN A N 1
ATOM 2380 C CA . ASN A 1 298 ? 33.480 4.332 -23.407 1.00 49.50 298 ASN A CA 1
ATOM 2381 C C . ASN A 1 298 ? 33.628 2.926 -22.793 1.00 49.50 298 ASN A C 1
ATOM 2383 O O . ASN A 1 298 ? 33.848 1.978 -23.536 1.00 49.50 298 ASN A O 1
ATOM 2387 N N . LEU A 1 299 ? 33.463 2.750 -21.477 1.00 47.38 299 LEU A N 1
ATOM 2388 C CA . LEU A 1 299 ? 33.505 1.431 -20.825 1.00 47.38 299 LEU A CA 1
ATOM 2389 C C . LEU A 1 299 ? 32.189 0.654 -20.965 1.00 47.38 299 LEU A C 1
ATOM 2391 O O . LEU A 1 299 ? 32.204 -0.536 -21.273 1.00 47.38 299 LEU A O 1
ATOM 2395 N N . THR A 1 300 ? 31.046 1.321 -20.803 1.00 49.62 300 THR A N 1
ATOM 2396 C CA . THR A 1 300 ? 29.728 0.727 -21.068 1.00 49.62 300 THR A CA 1
ATOM 2397 C C . THR A 1 300 ? 29.482 0.570 -22.560 1.00 49.62 300 THR A C 1
ATOM 2399 O O . THR A 1 300 ? 28.984 -0.472 -22.954 1.00 49.62 300 THR A O 1
ATOM 2402 N N . THR A 1 301 ? 29.900 1.513 -23.413 1.00 50.06 301 THR A N 1
ATOM 2403 C CA . THR A 1 301 ? 29.854 1.327 -24.869 1.00 50.06 301 THR A CA 1
ATOM 2404 C C . THR A 1 301 ? 30.827 0.249 -25.319 1.00 50.06 301 THR A C 1
ATOM 2406 O O . THR A 1 301 ? 30.508 -0.437 -26.266 1.00 50.06 301 THR A O 1
ATOM 2409 N N . ALA A 1 302 ? 31.978 0.032 -24.673 1.00 54.12 302 ALA A N 1
ATOM 2410 C CA . ALA A 1 302 ? 32.829 -1.118 -24.993 1.00 54.12 302 ALA A CA 1
ATOM 2411 C C . ALA A 1 302 ? 32.143 -2.440 -24.626 1.00 54.12 302 ALA A C 1
ATOM 2413 O O . ALA A 1 302 ? 32.140 -3.356 -25.438 1.00 54.12 302 ALA A O 1
ATOM 2414 N N . TYR A 1 303 ? 31.501 -2.525 -23.456 1.00 51.00 303 TYR A N 1
ATOM 2415 C CA . TYR A 1 303 ? 30.737 -3.709 -23.051 1.00 51.00 303 TYR A CA 1
ATOM 2416 C C . TYR A 1 303 ? 29.537 -3.947 -23.985 1.00 51.00 303 TYR A C 1
ATOM 2418 O O . TYR A 1 303 ? 29.346 -5.040 -24.503 1.00 51.00 303 TYR A O 1
ATOM 2426 N N . ILE A 1 304 ? 28.771 -2.899 -24.285 1.00 53.69 304 ILE A N 1
ATOM 2427 C CA . ILE A 1 304 ? 27.585 -2.946 -25.143 1.00 53.69 304 ILE A CA 1
ATOM 2428 C C . ILE A 1 304 ? 27.975 -3.146 -26.620 1.00 53.69 304 ILE A C 1
ATOM 2430 O O . ILE A 1 304 ? 27.381 -3.994 -27.264 1.00 53.69 304 ILE A O 1
ATOM 2434 N N . ASN A 1 305 ? 29.002 -2.482 -27.164 1.00 51.19 305 ASN A N 1
ATOM 2435 C CA . ASN A 1 305 ? 29.507 -2.694 -28.536 1.00 51.19 305 ASN A CA 1
ATOM 2436 C C . ASN A 1 305 ? 30.183 -4.055 -28.720 1.00 51.19 305 ASN A C 1
ATOM 2438 O O . ASN A 1 305 ? 30.283 -4.528 -29.848 1.00 51.19 305 ASN A O 1
ATOM 2442 N N . TRP A 1 306 ? 30.643 -4.695 -27.644 1.00 55.91 306 TRP A N 1
ATOM 2443 C CA . TRP A 1 306 ? 31.098 -6.082 -27.701 1.00 55.91 306 TRP A CA 1
ATOM 2444 C C . TRP A 1 306 ? 29.916 -7.059 -27.833 1.00 55.91 306 TRP A C 1
ATOM 2446 O O . TRP A 1 306 ? 30.033 -8.066 -28.526 1.00 55.91 306 TRP A O 1
ATOM 2456 N N . TYR A 1 307 ? 28.749 -6.727 -27.264 1.00 50.09 307 TYR A N 1
ATOM 2457 C CA . TYR A 1 307 ? 27.525 -7.540 -27.338 1.00 50.09 307 TYR A CA 1
ATOM 2458 C C . TYR A 1 307 ? 26.569 -7.171 -28.499 1.00 50.09 307 TYR A C 1
ATOM 2460 O O . TYR A 1 307 ? 25.879 -8.041 -29.025 1.00 50.09 307 TYR A O 1
ATOM 2468 N N . LEU A 1 308 ? 26.539 -5.918 -28.960 1.00 47.41 308 LEU A N 1
ATOM 2469 C CA . LEU A 1 308 ? 25.653 -5.397 -30.015 1.00 47.41 308 LEU A CA 1
ATOM 2470 C C . LEU A 1 308 ? 25.751 -6.132 -31.367 1.00 47.41 308 LEU A C 1
ATOM 2472 O O . LEU A 1 308 ? 24.707 -6.342 -31.986 1.00 47.41 308 LEU A O 1
ATOM 2476 N N . PRO A 1 309 ? 26.932 -6.584 -31.838 1.00 48.66 309 PRO A N 1
ATOM 2477 C CA . PRO A 1 309 ? 27.038 -7.382 -33.059 1.00 48.66 309 PRO A CA 1
ATOM 2478 C C . PRO A 1 309 ? 26.316 -8.733 -32.973 1.00 48.66 309 PRO A C 1
ATOM 2480 O O . PRO A 1 309 ? 26.010 -9.315 -34.010 1.00 48.66 309 PRO A O 1
ATOM 2483 N N . VAL A 1 310 ? 26.051 -9.228 -31.758 1.00 51.66 310 VAL A N 1
ATOM 2484 C CA . VAL A 1 310 ? 25.258 -10.441 -31.503 1.00 51.66 310 VAL A CA 1
ATOM 2485 C C . VAL A 1 310 ? 23.758 -10.124 -31.513 1.00 51.66 310 VAL A C 1
ATOM 2487 O O . VAL A 1 310 ? 22.973 -10.945 -31.967 1.00 51.66 310 VAL A O 1
ATOM 2490 N N . ILE A 1 311 ? 23.366 -8.919 -31.082 1.00 47.81 311 ILE A N 1
ATOM 2491 C CA . ILE A 1 311 ? 21.967 -8.456 -31.037 1.00 47.81 311 ILE A CA 1
ATOM 2492 C C . ILE A 1 311 ? 21.427 -8.122 -32.439 1.00 47.81 311 ILE A C 1
ATOM 2494 O O . ILE A 1 311 ? 20.270 -8.396 -32.725 1.00 47.81 311 ILE A O 1
ATOM 2498 N N . TYR A 1 312 ? 22.245 -7.539 -33.324 1.00 41.50 312 TYR A N 1
ATOM 2499 C CA . TYR A 1 312 ? 21.804 -7.050 -34.644 1.00 41.50 312 TYR A CA 1
ATOM 2500 C C . TYR A 1 312 ? 21.955 -8.055 -35.804 1.00 41.50 312 TYR A C 1
ATOM 2502 O O . TYR A 1 312 ? 21.638 -7.719 -36.944 1.00 41.50 312 TYR A O 1
ATOM 2510 N N . LYS A 1 313 ? 22.475 -9.266 -35.555 1.00 46.75 313 LYS A N 1
ATOM 2511 C CA . LYS A 1 313 ? 22.703 -10.300 -36.588 1.00 46.75 313 LYS A CA 1
ATOM 2512 C C . LYS A 1 313 ? 21.661 -11.432 -36.607 1.00 46.75 313 LYS A C 1
ATOM 2514 O O . LYS A 1 313 ? 21.863 -12.397 -37.344 1.00 46.75 313 LYS A O 1
ATOM 2519 N N . GLN A 1 314 ? 20.583 -11.326 -35.832 1.00 45.97 314 GLN A N 1
ATOM 2520 C CA . GLN A 1 314 ? 19.448 -12.261 -35.817 1.00 45.97 314 GLN A CA 1
ATOM 2521 C C . GLN A 1 314 ? 18.157 -11.516 -36.135 1.00 45.97 314 GLN A C 1
ATOM 2523 O O . GLN A 1 314 ? 17.301 -12.130 -36.806 1.00 45.97 314 GLN A O 1
#

Mean predicted aligned error: 10.7 Å

Solvent-accessible surface area (backbone atoms only — not comparable to full-atom values): 18134 Å² total; per-residue (Å²): 132,55,39,52,57,44,47,48,56,54,52,45,66,74,76,46,92,66,69,92,79,62,90,64,61,64,59,52,50,40,25,70,77,37,45,66,53,49,42,63,72,59,42,46,54,34,55,59,75,55,61,46,68,85,79,38,80,84,69,68,57,99,67,88,52,72,66,59,58,50,53,59,67,71,68,37,65,39,70,47,70,61,84,64,30,32,46,61,47,53,50,52,44,46,65,74,52,29,46,74,69,51,44,60,69,40,41,78,67,43,47,62,52,52,51,53,52,62,70,36,52,69,59,54,32,55,55,47,48,68,60,68,53,81,85,40,50,69,54,50,59,53,44,53,59,48,52,55,49,48,45,60,72,76,32,63,85,93,34,69,68,38,42,52,52,51,48,42,47,46,50,43,33,32,53,44,25,39,75,72,31,35,86,40,56,72,50,35,52,54,46,52,62,54,48,62,58,47,40,71,71,45,41,79,69,43,62,80,47,43,70,63,54,47,52,51,52,32,50,44,38,56,51,45,78,75,49,96,60,95,75,82,79,70,69,78,80,56,62,82,76,62,86,50,80,91,48,45,70,57,48,54,47,17,50,52,50,27,40,61,54,35,70,76,50,89,52,72,67,40,50,53,48,43,54,47,52,49,50,52,47,51,54,50,46,65,71,36,55,82,68,59,79,47,83,84,42,59,62,58,49,48,58,47,61,68,47,44,70,68,68,78,74,116

Secondary structure (DSSP, 8-state):
--HHHHHHHHHHHHH--S-TT--S-HHHHHHHHTHHHHIIIIIHHHHHHT--TTT-GGG--SS--HHHHHHHHHT-TTTS-BTTB-HHHHHHHHHHH--HHHHHHHHHHHHHHHHHHHH-HHHHHHHHHH--SGGGHHHHHHHHHHHHHHHHHHS-TT-HHHHHHHHHIIIIIIIHHHHHHTTSHHHHHHHHHHHHHHHHHHGGGGGGGHHHHHHHHHHHHHHGGGS-SS-TTSSGGGGGG---GGGHHHHHHHHHHHHHHHHHS-SHHHHHHHHHHHHHHHHHHHHHTTTTTSGGGHHHHHHHHHHHHHHTT-

pLDDT: mean 80.47, std 14.88, range [41.5, 95.56]